Protein AF-A0AAD5UXN4-F1 (afdb_monomer)

Sequence (263 aa):
MQNEWKGVKAAEEAMEGRPGTNGAAAQAARDKLNVADLEDRIKNVLRFHGLLDEIPDFGEAVDDPIATALRHAQRELRTVHATNRARRNRLVAIAKERLAYQEYVEARECLDKVISGLYTKLQKKDGPKVSKKKKKAAEPNGANGATNGNGLPPPCPAALGLGPDEENRIIVPDQLKQYVSARRDLVDYIGSKFTEIEREAPGRLYGLPKRSVFEAIDEEIQRELERLPPVASSSSSQTRGSSIAPRSQKGKAKARGDEMDLG

InterPro domains:
  IPR019340 Histone acetyltransferases subunit 3 [PF10198] (34-143)
  IPR019340 Histone acetyltransferases subunit 3 [PTHR13556] (25-217)

Mean predicted aligned error: 19.78 Å

Organism: NCBI:txid2056292

Secondary structure (DSSP, 8-state):
----SSHHHHHHHTTTT---S--HHHHHHHH---HHHHHHHHHHHHHHTTS-SS---TTS----HHHHHHHHHHHHHHHHHHHHHHHHHHHHHHHHHHHHHHHHHHHHHHHHHHHHHHHHHHHHHHS------------------------PPSPPGGGTTS-B-TTS-BPPPHHHHHHHHHHHHIIIIIIHHHHHHHHHSTTSSSS--SS-TTTT-HHHHHHHHHHSPP------------------------PPPPP----

Foldseek 3Di:
DDDDPPPPVVVVVVVVPDPDDDDVVNVVVVVPPDPVNVVVVVVVVCVVVVVDVDDPPPVPPPQDPVNVVVVVVVVVCLLVVLVVVLVVVLVVVLVVLLVVVVVLVVVLVVLVCVLVVVQVVLLVVQPDPPPPDDPDDDDDDDDDDDDDDDDDPDPDSNLRNQAADVVGDRDDPPVSVVSVVVSVCSCVPVVVVVVVVCVVFPCRNHDHGPDDSCPPSVVSSVVSSVVDDPPDPPPDPPDDDDPDDDDDDDDDDDDDDDDDDDD

Solvent-accessible surface area (backbone atoms only — not comparable to full-atom values): 16805 Å² total; per-residue (Å²): 134,83,87,81,85,71,58,62,66,56,51,53,62,64,64,76,70,65,96,74,90,81,51,71,66,55,54,54,51,61,72,56,64,48,69,68,60,51,51,54,52,50,53,53,51,38,37,74,72,65,79,36,93,66,84,78,71,79,81,66,77,72,74,48,72,66,57,51,51,50,54,49,52,51,51,52,49,48,54,53,50,17,42,52,50,39,53,49,54,53,49,51,53,45,52,52,51,28,49,53,51,50,51,51,52,51,53,50,51,53,46,51,50,51,49,52,51,54,51,52,51,35,28,64,71,58,37,85,77,77,69,93,70,76,99,67,93,78,84,94,83,84,86,89,91,86,92,86,80,79,95,64,74,78,76,53,80,89,44,38,52,33,52,60,49,100,84,68,43,72,54,71,57,67,69,56,52,51,52,53,48,51,51,46,52,46,43,64,59,55,45,46,52,55,50,50,52,35,70,76,38,61,27,62,61,55,86,70,55,85,60,70,89,65,66,83,42,63,64,49,22,49,56,42,45,71,70,43,79,76,83,77,76,90,80,71,88,72,81,76,77,87,76,86,73,85,86,81,89,83,82,93,79,89,82,78,86,84,80,85,87,79,131

Radius of gyration: 50.23 Å; Cα contacts (8 Å, |Δi|>4): 98; chains: 1; bounding box: 103×82×154 Å

Structure (mmCIF, N/CA/C/O backbone):
data_AF-A0AAD5UXN4-F1
#
_entry.id   AF-A0AAD5UXN4-F1
#
loop_
_atom_site.group_PDB
_atom_site.id
_atom_site.type_symbol
_atom_site.label_atom_id
_atom_site.label_alt_id
_atom_site.label_comp_id
_atom_site.label_asym_id
_atom_site.label_entity_id
_atom_site.label_seq_id
_atom_site.pdbx_PDB_ins_code
_atom_site.Cartn_x
_atom_site.Cartn_y
_atom_site.Cartn_z
_atom_site.occupancy
_atom_site.B_iso_or_equiv
_atom_site.auth_seq_id
_atom_site.auth_comp_id
_atom_site.auth_asym_id
_atom_site.auth_atom_id
_atom_site.pdbx_PDB_model_num
ATOM 1 N N . MET A 1 1 ? 66.388 66.569 -82.836 1.00 40.94 1 MET A N 1
ATOM 2 C CA . MET A 1 1 ? 66.318 65.396 -81.939 1.00 40.94 1 MET A CA 1
ATOM 3 C C . MET A 1 1 ? 65.522 65.829 -80.709 1.00 40.94 1 MET A C 1
ATOM 5 O O . MET A 1 1 ? 66.105 66.410 -79.815 1.00 40.94 1 MET A O 1
ATOM 9 N N . GLN A 1 2 ? 64.190 65.922 -80.678 1.00 42.72 2 GLN A N 1
ATOM 10 C CA . GLN A 1 2 ? 63.121 64.948 -80.943 1.00 42.72 2 GLN A CA 1
ATOM 11 C C . GLN A 1 2 ? 63.277 63.610 -80.207 1.00 42.72 2 GLN A C 1
ATOM 13 O O . GLN A 1 2 ? 64.086 62.789 -80.609 1.00 42.72 2 GLN A O 1
ATOM 18 N N . ASN A 1 3 ? 62.393 63.473 -79.206 1.00 50.94 3 ASN A N 1
ATOM 19 C CA . ASN A 1 3 ? 61.666 62.283 -78.753 1.00 50.94 3 ASN A CA 1
ATOM 20 C C . ASN A 1 3 ? 62.454 61.193 -78.026 1.00 50.94 3 ASN A C 1
ATOM 22 O O . ASN A 1 3 ? 63.196 60.488 -78.679 1.00 50.94 3 ASN A O 1
ATOM 26 N N . GLU A 1 4 ? 62.174 60.991 -76.724 1.00 50.69 4 GLU A N 1
ATOM 27 C CA . GLU A 1 4 ? 62.207 59.640 -76.105 1.00 50.69 4 GLU A CA 1
ATOM 28 C C . GLU A 1 4 ? 61.703 59.530 -74.645 1.00 50.69 4 GLU A C 1
ATOM 30 O O . GLU A 1 4 ? 61.612 58.432 -74.115 1.00 50.69 4 GLU A O 1
ATOM 35 N N . TRP A 1 5 ? 61.293 60.614 -73.970 1.00 49.66 5 TRP A N 1
ATOM 36 C CA . TRP A 1 5 ? 61.063 60.571 -72.507 1.00 49.66 5 TRP A CA 1
ATOM 37 C C . TRP A 1 5 ? 59.593 60.667 -72.049 1.00 49.66 5 TRP A C 1
ATOM 39 O O . TRP A 1 5 ? 59.318 60.990 -70.897 1.00 49.66 5 TRP A O 1
ATOM 49 N N . LYS A 1 6 ? 58.623 60.373 -72.926 1.00 54.97 6 LYS A N 1
ATOM 50 C CA . LYS A 1 6 ? 57.192 60.262 -72.549 1.00 54.97 6 LYS A CA 1
ATOM 51 C C . LYS A 1 6 ? 56.637 58.829 -72.560 1.00 54.97 6 LYS A C 1
ATOM 53 O O . LYS A 1 6 ? 55.528 58.626 -72.083 1.00 54.97 6 LYS A O 1
ATOM 58 N N . GLY A 1 7 ? 57.396 57.843 -73.048 1.00 55.47 7 GLY A N 1
ATOM 59 C CA . GLY A 1 7 ? 56.960 56.439 -73.105 1.00 55.47 7 GLY A CA 1
ATOM 60 C C . GLY A 1 7 ? 57.199 55.645 -71.817 1.00 55.47 7 GLY A C 1
ATOM 61 O O . GLY A 1 7 ? 56.395 54.789 -71.476 1.00 55.47 7 GLY A O 1
ATOM 62 N N . VAL A 1 8 ? 58.261 55.953 -71.065 1.00 54.31 8 VAL A N 1
ATOM 63 C CA . VAL A 1 8 ? 58.659 55.151 -69.890 1.00 54.31 8 VAL A CA 1
ATOM 64 C C . VAL A 1 8 ? 57.700 55.357 -68.713 1.00 54.31 8 VAL A C 1
ATOM 66 O O . VAL A 1 8 ? 57.266 54.392 -68.099 1.00 54.31 8 VAL A O 1
ATOM 69 N N . LYS A 1 9 ? 57.270 56.601 -68.467 1.00 53.41 9 LYS A N 1
ATOM 70 C CA . LYS A 1 9 ? 56.357 56.932 -67.361 1.00 53.41 9 LYS A CA 1
ATOM 71 C C . LYS A 1 9 ? 54.921 56.438 -67.593 1.00 53.41 9 LYS A C 1
ATOM 73 O O . LYS A 1 9 ? 54.249 56.045 -66.653 1.00 53.41 9 LYS A O 1
ATOM 78 N N . ALA A 1 10 ? 54.482 56.400 -68.854 1.00 57.94 10 ALA A N 1
ATOM 79 C CA . ALA A 1 10 ? 53.192 55.825 -69.239 1.00 57.94 10 ALA A CA 1
ATOM 80 C C . ALA A 1 10 ? 53.215 54.282 -69.278 1.00 57.94 10 ALA A C 1
ATOM 82 O O . ALA A 1 10 ? 52.184 53.649 -69.076 1.00 57.94 10 ALA A O 1
ATOM 83 N N . ALA A 1 11 ? 54.381 53.669 -69.515 1.00 56.81 11 ALA A N 1
ATOM 84 C CA . ALA A 1 11 ? 54.557 52.220 -69.435 1.00 56.81 11 ALA A CA 1
ATOM 85 C C . ALA A 1 11 ? 54.632 51.715 -67.982 1.00 56.81 11 ALA A C 1
ATOM 87 O O . ALA A 1 11 ? 54.146 50.624 -67.700 1.00 56.81 11 ALA A O 1
ATOM 88 N N . GLU A 1 12 ? 55.187 52.513 -67.064 1.00 53.50 12 GLU A N 1
ATOM 89 C CA . GLU A 1 12 ? 55.227 52.217 -65.625 1.00 53.50 12 GLU A CA 1
ATOM 90 C C . GLU A 1 12 ? 53.820 52.286 -64.997 1.00 53.50 12 GLU A C 1
ATOM 92 O O . GLU A 1 12 ? 53.391 51.343 -64.333 1.00 53.50 12 GLU A O 1
ATOM 97 N N . GLU A 1 13 ? 53.032 53.316 -65.329 1.00 53.34 13 GLU A N 1
ATOM 98 C CA . GLU A 1 13 ? 51.644 53.475 -64.855 1.00 53.34 13 GLU A CA 1
ATOM 99 C C . GLU A 1 13 ? 50.673 52.429 -65.453 1.00 53.34 13 GLU A C 1
ATOM 101 O O . GLU A 1 13 ? 49.702 52.030 -64.812 1.00 53.34 13 GLU A O 1
ATOM 106 N N . ALA A 1 14 ? 50.961 51.894 -66.647 1.00 55.00 14 ALA A N 1
ATOM 107 C CA . ALA A 1 14 ? 50.189 50.802 -67.251 1.00 55.00 14 ALA A CA 1
ATOM 108 C C . ALA A 1 14 ? 50.520 49.408 -66.673 1.00 55.00 14 ALA A C 1
ATOM 110 O O . ALA A 1 14 ? 49.782 48.451 -66.925 1.00 55.00 14 ALA A O 1
ATOM 111 N N . MET A 1 15 ? 51.607 49.273 -65.900 1.00 52.72 15 MET A N 1
ATOM 112 C CA . MET A 1 15 ? 52.031 47.998 -65.305 1.00 52.72 15 MET A CA 1
ATOM 113 C C . MET A 1 15 ? 51.588 47.831 -63.843 1.00 52.72 15 MET A C 1
ATOM 115 O O . MET A 1 15 ? 51.530 46.705 -63.351 1.00 52.72 15 MET A O 1
ATOM 119 N N . GLU A 1 16 ? 51.192 48.914 -63.172 1.00 52.16 16 GLU A N 1
ATOM 120 C CA . GLU A 1 16 ? 50.679 48.886 -61.793 1.00 52.16 16 GLU A CA 1
ATOM 121 C C . GLU A 1 16 ? 49.169 48.560 -61.716 1.00 52.16 16 GLU A C 1
ATOM 123 O O . GLU A 1 16 ? 48.614 48.287 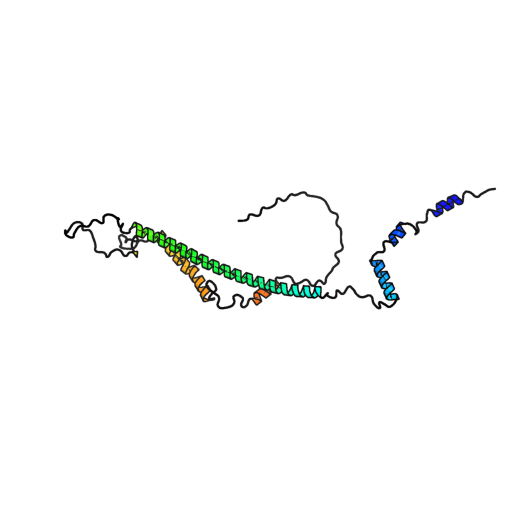-60.654 1.00 52.16 16 GLU A O 1
ATOM 128 N N . GLY A 1 17 ? 48.498 48.496 -62.870 1.00 46.34 17 GLY A N 1
ATOM 129 C CA . GLY A 1 17 ? 47.056 48.269 -62.998 1.00 46.34 17 GLY A CA 1
ATOM 130 C C . GLY A 1 17 ? 46.623 46.846 -63.358 1.00 46.34 17 GLY A C 1
ATOM 131 O 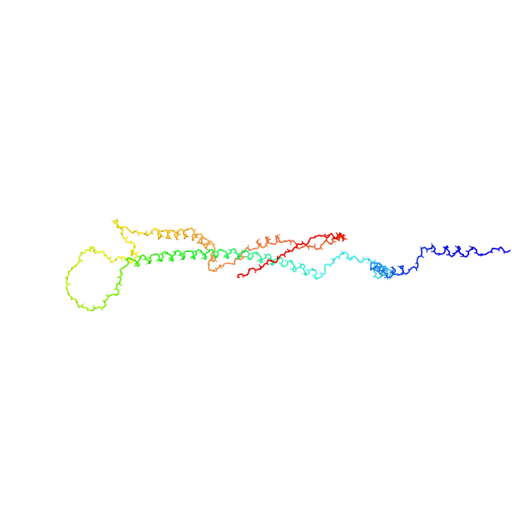O . GLY A 1 17 ? 45.552 46.686 -63.943 1.00 46.34 17 GLY A O 1
ATOM 132 N N . ARG A 1 18 ? 47.410 45.798 -63.064 1.00 41.97 18 ARG A N 1
ATOM 133 C CA . ARG A 1 18 ? 47.001 44.406 -63.344 1.00 41.97 18 ARG A CA 1
ATOM 134 C C . ARG A 1 18 ? 46.651 43.653 -62.051 1.00 41.97 18 ARG A C 1
ATOM 136 O O . ARG A 1 18 ? 47.534 43.067 -61.426 1.00 41.97 18 ARG A O 1
ATOM 143 N N . PRO A 1 19 ? 45.367 43.615 -61.641 1.00 51.12 19 PRO A N 1
ATOM 144 C CA . PRO A 1 19 ? 44.919 42.775 -60.540 1.00 51.12 19 PRO A CA 1
ATOM 145 C C . PRO A 1 19 ? 44.914 41.323 -61.025 1.00 51.12 19 PRO A C 1
ATOM 147 O O . PRO A 1 19 ? 43.956 40.836 -61.619 1.00 51.12 19 PRO A O 1
ATOM 150 N N . GLY A 1 20 ? 46.041 40.645 -60.835 1.00 48.62 20 GLY A N 1
ATOM 151 C CA . GLY A 1 20 ? 46.236 39.295 -61.336 1.00 48.62 20 GLY A CA 1
ATOM 152 C C . GLY A 1 20 ? 47.400 38.583 -60.662 1.00 48.62 20 GLY A C 1
ATOM 153 O O . GLY A 1 20 ? 48.531 38.661 -61.116 1.00 48.62 20 GLY A O 1
ATOM 154 N N . THR A 1 21 ? 47.046 37.838 -59.616 1.00 49.00 21 THR A N 1
ATOM 155 C CA . THR A 1 21 ? 47.531 36.480 -59.301 1.00 49.00 21 THR A CA 1
ATOM 156 C C . THR A 1 21 ? 48.728 36.217 -58.385 1.00 49.00 21 THR A C 1
ATOM 158 O O . THR A 1 21 ? 48.868 35.052 -58.033 1.00 49.00 21 THR A O 1
ATOM 161 N N . ASN A 1 22 ? 49.527 37.176 -57.896 1.00 52.28 22 ASN A N 1
ATOM 162 C CA . ASN A 1 22 ? 50.725 36.820 -57.091 1.00 52.28 22 ASN A CA 1
ATOM 163 C C . ASN A 1 22 ? 50.878 37.564 -55.741 1.00 52.28 22 ASN A C 1
ATOM 165 O O . ASN A 1 22 ? 51.991 37.792 -55.276 1.00 52.28 22 ASN A O 1
ATOM 169 N N . GLY A 1 23 ? 49.782 37.954 -55.084 1.00 46.00 23 GLY A N 1
ATOM 170 C CA . GLY A 1 23 ? 49.844 38.555 -53.741 1.00 46.00 23 GLY A CA 1
ATOM 171 C C . GLY A 1 23 ? 50.028 37.512 -52.629 1.00 46.00 23 GLY A C 1
ATOM 172 O O . GLY A 1 23 ? 49.487 36.413 -52.720 1.00 46.00 23 GLY A O 1
ATOM 173 N N . ALA A 1 24 ? 50.699 37.871 -51.528 1.00 55.91 24 ALA A N 1
ATOM 174 C CA . ALA A 1 24 ? 50.838 37.036 -50.323 1.00 55.91 24 ALA A CA 1
ATOM 175 C C . ALA A 1 24 ? 49.489 36.528 -49.761 1.00 55.91 24 ALA A C 1
ATOM 177 O O . ALA A 1 24 ? 49.439 35.486 -49.118 1.00 55.91 24 ALA A O 1
ATOM 178 N N . ALA A 1 25 ? 48.379 37.207 -50.070 1.00 52.94 25 ALA A N 1
ATOM 179 C CA . ALA A 1 25 ? 47.020 36.752 -49.777 1.00 52.94 25 ALA A CA 1
ATOM 180 C C . ALA A 1 25 ? 46.563 35.558 -50.642 1.00 52.94 25 ALA A C 1
ATOM 182 O O . ALA A 1 25 ? 45.821 34.716 -50.154 1.00 52.94 25 ALA A O 1
ATOM 183 N N . ALA A 1 26 ? 47.023 35.447 -51.893 1.00 53.22 26 ALA A N 1
ATOM 184 C CA . ALA A 1 26 ? 46.786 34.284 -52.753 1.00 53.22 26 ALA A CA 1
ATOM 185 C C . ALA A 1 26 ? 47.662 33.091 -52.338 1.00 53.22 26 ALA A C 1
ATOM 187 O O . ALA A 1 26 ? 47.217 31.951 -52.416 1.00 53.22 26 ALA A O 1
ATOM 188 N N . GLN A 1 27 ? 48.873 33.350 -51.831 1.00 53.03 27 GLN A N 1
ATOM 189 C CA . GLN A 1 27 ? 49.730 32.323 -51.230 1.00 53.03 27 GLN A CA 1
ATOM 190 C C . GLN A 1 27 ? 49.155 31.837 -49.883 1.00 53.03 27 GLN A C 1
ATOM 192 O O . GLN A 1 27 ? 49.035 30.641 -49.662 1.00 53.03 27 GLN A O 1
ATOM 197 N N . ALA A 1 28 ? 48.670 32.747 -49.032 1.00 54.28 28 ALA A N 1
ATOM 198 C CA . ALA A 1 28 ? 48.002 32.404 -47.774 1.00 54.28 28 ALA A CA 1
ATOM 199 C C . ALA A 1 28 ? 46.605 31.779 -47.972 1.00 54.28 28 ALA A C 1
ATOM 201 O O . ALA A 1 28 ? 46.142 31.027 -47.119 1.00 54.28 28 ALA A O 1
ATOM 202 N N . ALA A 1 29 ? 45.920 32.070 -49.085 1.00 55.91 29 ALA A N 1
ATOM 203 C CA . ALA A 1 29 ? 44.702 31.367 -49.491 1.00 55.91 29 ALA A CA 1
ATOM 204 C C . ALA A 1 29 ? 45.009 29.963 -50.034 1.00 55.91 29 ALA A C 1
ATOM 206 O O . ALA A 1 29 ? 44.219 29.050 -49.825 1.00 55.91 29 ALA A O 1
ATOM 207 N N . ARG A 1 30 ? 46.174 29.776 -50.670 1.00 56.12 30 ARG A N 1
ATOM 208 C CA . ARG A 1 30 ? 46.695 28.456 -51.049 1.00 56.12 30 ARG A CA 1
ATOM 209 C C . ARG A 1 30 ? 47.126 27.621 -49.847 1.00 56.12 30 ARG A C 1
ATOM 211 O O . ARG A 1 30 ? 46.954 26.414 -49.905 1.00 56.12 30 ARG A O 1
ATOM 218 N N . ASP A 1 31 ? 47.618 28.238 -48.773 1.00 54.81 31 ASP A N 1
ATOM 219 C CA . ASP A 1 31 ? 47.975 27.540 -47.525 1.00 54.81 31 ASP A CA 1
ATOM 220 C C . ASP A 1 31 ? 46.756 27.207 -46.648 1.00 54.81 31 ASP A C 1
ATOM 222 O O . ASP A 1 31 ? 46.810 26.307 -45.811 1.00 54.81 31 ASP A O 1
ATOM 226 N N . LYS A 1 32 ? 45.618 27.874 -46.870 1.00 59.47 32 LYS A N 1
ATOM 227 C CA . LYS A 1 32 ? 44.316 27.493 -46.306 1.00 59.47 32 LYS A CA 1
ATOM 228 C C . LYS A 1 32 ? 43.620 26.494 -47.226 1.00 59.47 32 LYS A C 1
ATOM 230 O O . LYS A 1 32 ? 42.494 26.725 -47.658 1.00 59.47 32 LYS A O 1
ATOM 235 N N . LEU A 1 33 ? 44.296 25.390 -47.540 1.00 62.97 33 LEU A N 1
ATOM 236 C CA . LEU A 1 33 ? 43.621 24.250 -48.152 1.00 62.97 33 LEU A CA 1
ATOM 237 C C . LEU A 1 33 ? 42.509 23.811 -47.201 1.00 62.97 33 LEU A C 1
ATOM 239 O O . LEU A 1 33 ? 42.763 23.430 -46.057 1.00 62.97 33 LEU A O 1
ATOM 243 N N . ASN A 1 34 ? 41.271 23.926 -47.668 1.00 76.56 34 ASN A N 1
ATOM 244 C CA . ASN A 1 34 ? 40.119 23.424 -46.950 1.00 76.56 34 ASN A CA 1
ATOM 245 C C . ASN A 1 34 ? 40.286 21.908 -46.791 1.00 76.56 34 ASN A C 1
ATOM 247 O O . ASN A 1 34 ? 40.696 21.229 -47.734 1.00 76.56 34 ASN A O 1
ATOM 251 N N . VAL A 1 35 ? 39.978 21.374 -45.610 1.00 75.44 35 VAL A N 1
ATOM 252 C CA . VAL A 1 35 ? 40.110 19.933 -45.336 1.00 75.44 35 VAL A CA 1
ATOM 253 C C . VAL A 1 35 ? 39.314 19.122 -46.366 1.00 75.44 35 VAL A C 1
ATOM 255 O O . VAL A 1 35 ? 39.819 18.127 -46.872 1.00 75.44 35 VAL A O 1
ATOM 258 N N . ALA A 1 36 ? 38.151 19.629 -46.787 1.00 76.62 36 ALA A N 1
ATOM 259 C CA . ALA A 1 36 ? 37.338 19.029 -47.843 1.00 76.62 36 ALA A CA 1
ATOM 260 C C . ALA A 1 36 ? 38.053 18.961 -49.210 1.00 76.62 36 ALA A C 1
ATOM 262 O O . ALA A 1 36 ? 38.007 17.934 -49.882 1.00 76.62 36 ALA A O 1
ATOM 263 N N . ASP A 1 37 ? 38.779 20.012 -49.603 1.00 81.94 37 ASP A N 1
ATOM 264 C CA . ASP A 1 37 ? 39.491 20.045 -50.889 1.00 81.94 37 ASP A CA 1
ATOM 265 C C . ASP A 1 37 ? 40.696 19.089 -50.879 1.00 81.94 37 ASP A C 1
ATOM 267 O O . ASP A 1 37 ? 41.025 18.456 -51.888 1.00 81.94 37 ASP A O 1
ATOM 271 N N . LEU A 1 38 ? 41.366 18.972 -49.725 1.00 83.31 38 LEU A N 1
ATOM 272 C CA . LEU A 1 38 ? 42.453 18.017 -49.522 1.00 83.31 38 LEU A CA 1
ATOM 273 C C . LEU A 1 38 ? 41.932 16.574 -49.574 1.00 83.31 38 LEU A C 1
ATOM 275 O O . LEU A 1 38 ? 42.536 15.737 -50.245 1.00 83.31 38 LEU A O 1
ATOM 279 N N . GLU A 1 39 ? 40.809 16.294 -48.914 1.00 82.69 39 GLU A N 1
ATOM 280 C CA . GLU A 1 39 ? 40.137 14.993 -48.951 1.00 82.69 39 GLU A CA 1
ATOM 281 C C . GLU A 1 39 ? 39.742 14.597 -50.374 1.00 82.69 39 GLU A C 1
ATOM 283 O O . GLU A 1 39 ? 40.014 13.473 -50.793 1.00 82.69 39 GLU A O 1
ATOM 288 N N . ASP A 1 40 ? 39.161 15.509 -51.152 1.00 82.69 40 ASP A N 1
ATOM 289 C CA . ASP A 1 40 ? 38.764 15.228 -52.533 1.00 82.69 40 ASP A CA 1
ATOM 290 C C . ASP A 1 40 ? 39.969 14.989 -53.445 1.00 82.69 40 ASP A C 1
ATOM 292 O O . ASP A 1 40 ? 39.956 14.090 -54.293 1.00 82.69 40 ASP A O 1
ATOM 296 N N . ARG A 1 41 ? 41.065 15.723 -53.230 1.00 84.19 41 ARG A N 1
ATOM 297 C CA . ARG A 1 41 ? 42.317 15.478 -53.948 1.00 84.19 41 ARG A CA 1
ATOM 298 C C . ARG A 1 41 ? 42.915 14.118 -53.597 1.00 84.19 41 ARG A C 1
ATOM 300 O O . ARG A 1 41 ? 43.349 13.408 -54.501 1.00 84.19 41 ARG A O 1
ATOM 307 N N . ILE A 1 42 ? 42.918 13.743 -52.318 1.00 84.06 42 ILE A N 1
ATOM 308 C CA . ILE A 1 42 ? 43.384 12.431 -51.854 1.00 84.06 42 ILE A CA 1
ATOM 309 C C . ILE A 1 42 ? 42.533 11.324 -52.485 1.00 84.06 42 ILE A C 1
ATOM 311 O O . ILE A 1 42 ? 43.090 10.428 -53.116 1.00 84.06 42 ILE A O 1
ATOM 315 N N . LYS A 1 43 ? 41.198 11.422 -52.425 1.00 81.75 43 LYS A N 1
ATOM 316 C CA . LYS A 1 43 ? 40.282 10.461 -53.067 1.00 81.75 43 LYS A CA 1
ATOM 317 C C . LYS A 1 43 ? 40.608 10.290 -54.550 1.00 81.75 43 LYS A C 1
ATOM 319 O O . LYS A 1 43 ? 40.779 9.166 -55.011 1.00 81.75 43 LYS A O 1
ATOM 324 N N . ASN A 1 44 ? 40.766 11.388 -55.287 1.00 81.81 44 ASN A N 1
ATOM 325 C CA . ASN A 1 44 ? 41.064 11.342 -56.719 1.00 81.81 44 ASN A CA 1
ATOM 326 C C . ASN A 1 44 ? 42.421 10.693 -57.034 1.00 81.81 44 ASN A C 1
ATOM 328 O O . ASN A 1 44 ? 42.527 9.953 -58.010 1.00 81.81 44 ASN A O 1
ATOM 332 N N . VAL A 1 45 ? 43.443 10.917 -56.202 1.00 84.75 45 VAL A N 1
ATOM 333 C CA . VAL A 1 45 ? 44.757 10.272 -56.355 1.00 84.75 45 VAL A CA 1
ATOM 334 C C . VAL A 1 45 ? 44.671 8.769 -56.074 1.00 84.75 45 VAL A C 1
ATOM 336 O O . VAL A 1 45 ? 45.207 7.979 -56.850 1.00 84.75 45 VAL A O 1
ATOM 339 N N . LEU A 1 46 ? 43.956 8.349 -55.022 1.00 82.38 46 LEU A N 1
ATOM 340 C CA . LEU A 1 46 ? 43.755 6.923 -54.733 1.00 82.38 46 LEU A CA 1
ATOM 341 C C . LEU A 1 46 ? 42.979 6.203 -55.846 1.00 82.38 46 LEU A C 1
ATOM 343 O O . LEU A 1 46 ? 43.326 5.072 -56.184 1.00 82.38 46 LEU A O 1
ATOM 347 N N . ARG A 1 47 ? 41.988 6.864 -56.459 1.00 80.56 47 ARG A N 1
ATOM 348 C CA . ARG A 1 47 ? 41.273 6.331 -57.631 1.00 80.56 47 ARG A CA 1
ATOM 349 C C . ARG A 1 47 ? 42.176 6.209 -58.850 1.00 80.56 47 ARG A C 1
ATOM 351 O O . ARG A 1 47 ? 42.167 5.185 -59.520 1.00 80.56 47 ARG A O 1
ATOM 358 N N . PHE A 1 48 ? 42.979 7.235 -59.127 1.00 82.00 48 PHE A N 1
ATOM 359 C CA . PHE A 1 48 ? 43.891 7.239 -60.272 1.00 82.00 48 PHE A CA 1
ATOM 360 C C . PHE A 1 48 ? 44.912 6.096 -60.213 1.00 82.00 48 PHE A C 1
ATOM 362 O O . PHE A 1 48 ? 45.220 5.487 -61.234 1.00 82.00 48 PHE A O 1
ATOM 369 N N . HIS A 1 49 ? 45.409 5.775 -59.018 1.00 84.94 49 HIS A N 1
ATOM 370 C CA . HIS A 1 49 ? 46.332 4.660 -58.820 1.00 84.94 49 HIS A CA 1
ATOM 371 C C . HIS A 1 49 ? 45.641 3.289 -58.703 1.00 84.94 49 HIS A C 1
ATOM 373 O O . HIS A 1 49 ? 46.332 2.293 -58.499 1.00 84.94 49 HIS A O 1
ATOM 379 N N . GLY A 1 50 ? 44.310 3.221 -58.834 1.00 77.31 50 GLY A N 1
ATOM 380 C CA . GLY A 1 50 ? 43.549 1.971 -58.757 1.00 77.31 50 GLY A CA 1
ATOM 381 C C . GLY A 1 50 ? 43.509 1.349 -57.359 1.00 77.31 50 GLY A C 1
ATOM 382 O O . GLY A 1 50 ? 43.258 0.159 -57.232 1.00 77.31 50 GLY A O 1
ATOM 383 N N . LEU A 1 51 ? 43.782 2.129 -56.304 1.00 78.62 51 LEU A N 1
ATOM 384 C CA . LEU A 1 51 ? 43.616 1.673 -54.917 1.00 78.62 51 LEU A CA 1
ATOM 385 C C . LEU A 1 51 ? 42.155 1.764 -54.454 1.00 78.62 51 LEU A C 1
ATOM 387 O O . LEU A 1 51 ? 41.812 1.231 -53.401 1.00 78.62 51 LEU A O 1
ATOM 391 N N . LEU A 1 52 ? 41.314 2.480 -55.203 1.00 73.62 52 LEU A N 1
ATOM 392 C CA . LEU A 1 52 ? 39.919 2.719 -54.873 1.00 73.62 52 LEU A CA 1
ATOM 393 C C . LEU A 1 52 ? 39.062 2.657 -56.146 1.00 73.62 52 LEU A C 1
ATOM 395 O O . LEU A 1 52 ? 39.104 3.582 -56.959 1.00 73.62 52 LEU A O 1
ATOM 399 N N . ASP A 1 53 ? 38.292 1.581 -56.313 1.00 71.38 53 ASP A N 1
ATOM 400 C CA . ASP A 1 53 ? 37.430 1.374 -57.488 1.00 71.38 53 ASP A CA 1
ATOM 401 C C . ASP A 1 53 ? 36.170 2.271 -57.428 1.00 71.38 53 ASP A C 1
ATOM 403 O O . ASP A 1 53 ? 35.862 3.023 -58.363 1.00 71.38 53 ASP A O 1
ATOM 407 N N . GLU A 1 54 ? 35.497 2.304 -56.273 1.00 72.88 54 GLU A N 1
ATOM 408 C CA . GLU A 1 54 ? 34.312 3.131 -55.999 1.00 72.88 54 GLU A CA 1
ATOM 409 C C . GLU A 1 54 ? 34.513 4.024 -54.767 1.00 72.88 54 GLU A C 1
ATOM 411 O O . GLU A 1 54 ? 35.288 3.694 -53.873 1.00 72.88 54 GLU A O 1
ATOM 416 N N . ILE A 1 55 ? 33.828 5.178 -54.717 1.00 68.19 55 ILE A N 1
ATOM 417 C CA . ILE A 1 55 ? 33.819 6.035 -53.517 1.00 68.19 55 ILE A CA 1
ATOM 418 C C . ILE A 1 55 ? 33.065 5.257 -52.437 1.00 68.19 55 ILE A C 1
ATOM 420 O O . ILE A 1 55 ? 31.877 5.010 -52.643 1.00 68.19 55 ILE A O 1
ATOM 424 N N . PRO A 1 56 ? 33.700 4.882 -51.312 1.00 67.25 56 PRO A N 1
ATOM 425 C CA . PRO A 1 56 ? 32.987 4.211 -50.242 1.00 67.25 56 PRO A CA 1
ATOM 426 C C . PRO A 1 56 ? 31.879 5.135 -49.745 1.00 67.25 56 PRO A C 1
ATOM 428 O O . PRO A 1 56 ? 32.131 6.305 -49.437 1.00 67.25 56 PRO A O 1
ATOM 431 N N . ASP A 1 57 ? 30.651 4.629 -49.711 1.00 63.88 57 ASP A N 1
ATOM 432 C CA . ASP A 1 57 ? 29.533 5.366 -49.142 1.00 63.88 57 ASP A CA 1
ATOM 433 C C . ASP A 1 57 ? 29.682 5.388 -47.617 1.00 63.88 57 ASP A C 1
ATOM 435 O O . ASP A 1 57 ? 29.360 4.434 -46.916 1.00 63.88 57 ASP A O 1
ATOM 439 N N . PHE A 1 58 ? 30.218 6.490 -47.096 1.00 61.91 58 PHE A N 1
ATOM 440 C CA . PHE A 1 58 ? 30.314 6.740 -45.657 1.00 61.91 58 PHE A CA 1
ATOM 441 C C . PHE A 1 58 ? 28.994 7.268 -45.060 1.00 61.91 58 PHE A C 1
ATOM 443 O O . PHE A 1 58 ? 28.956 7.628 -43.882 1.00 61.91 58 PHE A O 1
ATOM 450 N N . GLY A 1 59 ? 27.925 7.373 -45.862 1.00 63.28 59 GLY A N 1
ATOM 451 C CA . GLY A 1 59 ? 26.586 7.761 -45.420 1.00 63.28 59 GLY A CA 1
ATOM 452 C C . GLY A 1 59 ? 25.822 6.623 -44.744 1.00 63.28 59 GLY A C 1
ATOM 453 O O . GLY A 1 59 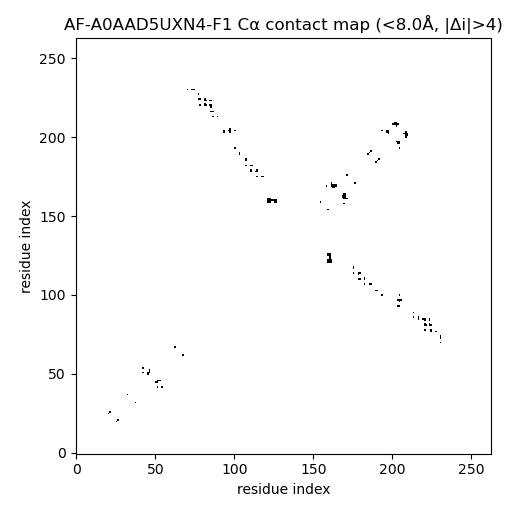? 24.944 6.880 -43.914 1.00 63.28 59 GLY A O 1
ATOM 454 N N . GLU A 1 60 ? 26.180 5.372 -45.035 1.00 58.03 60 GLU A N 1
ATOM 455 C CA . GLU A 1 60 ? 25.636 4.209 -44.347 1.00 58.03 60 GLU A CA 1
ATOM 456 C C . GLU A 1 60 ? 26.375 4.021 -43.016 1.00 58.03 60 GLU A C 1
ATOM 458 O O . GLU A 1 60 ? 27.447 3.423 -42.932 1.00 58.03 60 GLU A O 1
ATOM 463 N N . ALA A 1 61 ? 25.811 4.583 -41.944 1.00 63.38 61 ALA A N 1
ATOM 464 C CA . ALA A 1 61 ? 26.260 4.311 -40.585 1.00 63.38 61 ALA A CA 1
ATOM 465 C C . ALA A 1 61 ? 26.024 2.828 -40.256 1.00 63.38 61 ALA A C 1
ATOM 467 O O . ALA A 1 61 ? 24.988 2.453 -39.706 1.00 63.38 61 ALA A O 1
ATOM 468 N N . VAL A 1 62 ? 26.997 1.982 -40.595 1.00 63.12 62 VAL A N 1
ATOM 469 C CA . VAL A 1 62 ? 27.104 0.627 -40.058 1.00 63.12 62 VAL A CA 1
ATOM 470 C C . VAL A 1 62 ? 27.168 0.771 -38.542 1.00 63.12 62 VAL A C 1
ATOM 472 O O . VAL A 1 62 ? 28.062 1.434 -38.014 1.00 63.12 62 VAL A O 1
ATOM 475 N N . ASP A 1 63 ? 26.180 0.216 -37.841 1.00 66.69 63 ASP A N 1
ATOM 476 C CA . ASP A 1 63 ? 26.122 0.286 -36.385 1.00 66.69 63 ASP A CA 1
ATOM 477 C C . ASP A 1 63 ? 27.411 -0.300 -35.791 1.00 66.69 63 ASP A C 1
ATOM 479 O O . ASP A 1 63 ? 27.653 -1.505 -35.873 1.00 66.69 63 ASP A O 1
ATOM 483 N N . ASP A 1 64 ? 28.232 0.554 -35.172 1.00 83.88 64 ASP A N 1
ATOM 484 C CA . ASP A 1 64 ? 29.395 0.123 -34.394 1.00 83.88 64 ASP A CA 1
ATOM 485 C C . ASP A 1 64 ? 28.926 -0.931 -33.362 1.00 83.88 64 ASP A C 1
ATOM 487 O O . ASP A 1 64 ? 27.840 -0.775 -32.776 1.00 83.88 64 ASP A O 1
ATOM 491 N N . PRO A 1 65 ? 29.685 -2.014 -33.103 1.00 85.38 65 PRO A N 1
ATOM 492 C CA . PRO A 1 65 ? 29.391 -2.935 -32.003 1.00 85.38 65 PRO A CA 1
ATOM 493 C C . PRO A 1 65 ? 29.054 -2.225 -30.677 1.00 85.38 65 PRO A C 1
ATOM 495 O O . PRO A 1 65 ? 28.177 -2.689 -29.942 1.00 85.38 65 PRO A O 1
ATOM 498 N N . ILE A 1 66 ? 29.664 -1.070 -30.392 1.00 85.56 66 ILE A N 1
ATOM 499 C CA . ILE A 1 66 ? 29.353 -0.226 -29.230 1.00 85.56 66 ILE A CA 1
ATOM 500 C C . ILE A 1 66 ? 27.933 0.350 -29.320 1.00 85.56 66 ILE A C 1
ATOM 502 O O . ILE A 1 66 ? 27.181 0.296 -28.344 1.00 85.56 66 ILE A O 1
ATOM 506 N N . ALA A 1 67 ? 27.532 0.872 -30.481 1.00 84.69 67 ALA A N 1
ATOM 507 C CA . ALA A 1 67 ? 26.185 1.398 -30.701 1.00 84.69 67 ALA A CA 1
ATOM 508 C C . ALA A 1 67 ? 25.125 0.289 -30.577 1.00 84.69 67 ALA A C 1
ATOM 510 O O . ALA A 1 67 ? 24.073 0.491 -29.961 1.00 84.69 67 ALA A O 1
ATOM 511 N N . THR A 1 68 ? 25.428 -0.912 -31.076 1.00 86.62 68 THR A N 1
ATOM 512 C CA . THR A 1 68 ? 24.564 -2.093 -30.936 1.00 86.62 68 THR A CA 1
ATOM 513 C C . THR A 1 68 ? 24.398 -2.504 -29.471 1.00 86.62 68 THR A C 1
ATOM 515 O O . THR A 1 68 ? 23.267 -2.684 -29.002 1.00 86.62 68 THR A O 1
ATOM 518 N N . ALA A 1 69 ? 25.502 -2.596 -28.723 1.00 89.19 69 ALA A N 1
ATOM 519 C CA . ALA A 1 69 ? 25.485 -2.915 -27.297 1.00 89.19 69 ALA A CA 1
ATOM 520 C C . ALA A 1 69 ? 24.717 -1.861 -26.486 1.00 89.19 69 ALA A C 1
ATOM 522 O O . ALA A 1 69 ? 23.917 -2.209 -25.615 1.00 89.19 69 ALA A O 1
ATOM 523 N N . LEU A 1 70 ? 24.879 -0.575 -26.814 1.00 89.62 70 LEU A N 1
ATOM 524 C CA . LEU A 1 70 ? 24.151 0.508 -26.159 1.00 89.62 70 LEU A CA 1
ATOM 525 C C . LEU A 1 70 ? 22.638 0.386 -26.377 1.00 89.62 70 LEU A C 1
ATOM 527 O O . LEU A 1 70 ? 21.875 0.494 -25.418 1.00 89.62 70 LEU A O 1
ATOM 531 N N . ARG A 1 71 ? 22.182 0.099 -27.604 1.00 86.50 71 ARG A N 1
ATOM 532 C CA . ARG A 1 71 ? 20.750 -0.124 -27.884 1.00 86.50 71 ARG A CA 1
ATOM 533 C C . ARG A 1 71 ? 20.207 -1.345 -27.147 1.00 86.50 71 ARG A C 1
ATOM 535 O O . ARG A 1 71 ? 19.053 -1.325 -26.719 1.00 86.50 71 ARG A O 1
ATOM 542 N N . HIS A 1 72 ? 21.004 -2.406 -27.023 1.00 90.62 72 HIS A N 1
ATOM 543 C CA . HIS A 1 72 ? 20.634 -3.588 -26.246 1.00 90.62 72 HIS A CA 1
ATOM 544 C C . HIS A 1 72 ? 20.450 -3.235 -24.766 1.00 90.62 72 HIS A C 1
ATOM 546 O O . HIS A 1 72 ? 19.365 -3.432 -24.223 1.00 90.62 72 HIS A O 1
ATOM 552 N N . ALA A 1 73 ? 21.453 -2.602 -24.155 1.00 93.19 73 ALA A N 1
ATOM 553 C CA . ALA A 1 73 ? 21.403 -2.170 -22.761 1.00 93.19 73 ALA A CA 1
ATOM 554 C C . ALA A 1 73 ? 20.254 -1.181 -22.498 1.00 93.19 73 ALA A C 1
ATOM 556 O O . ALA A 1 73 ? 19.572 -1.270 -21.481 1.00 93.19 73 ALA A O 1
ATOM 557 N N . GLN A 1 74 ? 19.977 -0.262 -23.428 1.00 91.69 74 GLN A N 1
ATOM 558 C CA . GLN A 1 74 ? 18.838 0.656 -23.333 1.00 91.69 74 GLN A CA 1
ATOM 559 C C . GLN A 1 74 ? 17.492 -0.079 -23.371 1.00 91.69 74 GLN A C 1
ATOM 561 O O . GLN A 1 74 ? 16.579 0.284 -22.627 1.00 91.69 74 GLN A O 1
ATOM 566 N N . ARG A 1 75 ? 17.350 -1.117 -24.207 1.00 91.44 75 ARG A N 1
ATOM 567 C CA . ARG A 1 75 ? 16.144 -1.961 -24.240 1.00 91.44 75 ARG A CA 1
ATOM 568 C C . ARG A 1 75 ? 15.957 -2.713 -22.924 1.00 91.44 75 ARG A C 1
ATOM 570 O O . ARG A 1 75 ? 14.869 -2.659 -22.357 1.00 91.44 75 ARG A O 1
ATOM 577 N N . GLU A 1 76 ? 17.011 -3.335 -22.404 1.00 93.81 76 GLU A N 1
ATOM 578 C CA . GLU A 1 76 ? 16.978 -4.021 -21.106 1.00 93.81 76 GLU A CA 1
ATOM 579 C C . GLU A 1 76 ? 16.640 -3.063 -19.962 1.00 93.81 76 GLU A C 1
ATOM 581 O O . GLU A 1 76 ? 15.762 -3.349 -19.145 1.00 93.81 76 GLU A O 1
ATOM 586 N N . LEU A 1 77 ? 17.276 -1.888 -19.939 1.00 94.62 77 LEU A N 1
ATOM 587 C CA . LEU A 1 77 ? 17.022 -0.863 -18.934 1.00 94.62 77 LEU A CA 1
ATOM 588 C C . LEU A 1 77 ? 15.560 -0.412 -18.955 1.00 94.62 77 LEU A C 1
ATOM 590 O O . LEU A 1 77 ? 14.975 -0.241 -17.888 1.00 94.62 77 LEU A O 1
ATOM 594 N N . ARG A 1 78 ? 14.943 -0.256 -20.134 1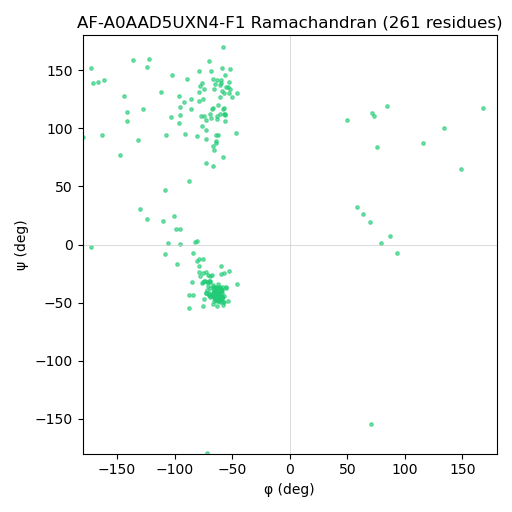.00 93.38 78 ARG A N 1
ATOM 595 C CA . ARG A 1 78 ? 13.513 0.083 -20.242 1.00 93.38 78 ARG A CA 1
ATOM 596 C C . ARG A 1 78 ? 12.632 -0.998 -19.624 1.00 93.38 78 ARG A C 1
ATOM 598 O O . ARG A 1 78 ? 11.759 -0.666 -18.824 1.00 93.38 78 ARG A O 1
ATOM 605 N N . THR A 1 79 ? 12.897 -2.268 -19.919 1.00 93.88 79 THR A N 1
ATOM 606 C CA . THR A 1 79 ? 12.152 -3.399 -19.345 1.00 93.88 79 THR A CA 1
ATOM 607 C C . THR A 1 79 ? 12.294 -3.454 -17.824 1.00 93.88 79 THR A C 1
ATOM 609 O O . THR A 1 79 ? 11.298 -3.548 -17.103 1.00 93.88 79 THR A O 1
ATOM 612 N N . VAL A 1 80 ? 13.522 -3.335 -17.309 1.00 95.50 80 VAL A N 1
ATOM 613 C CA . VAL A 1 80 ? 13.798 -3.352 -15.863 1.00 95.50 80 VAL A CA 1
ATOM 614 C C . VAL A 1 80 ? 13.192 -2.131 -15.173 1.00 95.50 80 VAL A C 1
ATOM 616 O O . VAL A 1 80 ? 12.629 -2.252 -14.084 1.00 95.50 80 VAL A O 1
ATOM 619 N N . HIS A 1 81 ? 13.255 -0.957 -15.798 1.00 95.38 81 HIS A N 1
ATOM 620 C CA . HIS A 1 81 ? 12.657 0.263 -15.267 1.00 95.38 81 HIS A CA 1
ATOM 621 C C . HIS A 1 81 ? 11.132 0.148 -15.165 1.00 95.38 81 HIS A C 1
ATOM 623 O O . HIS A 1 81 ? 10.582 0.405 -14.092 1.00 95.38 81 HIS A O 1
ATOM 629 N N . ALA A 1 82 ? 10.461 -0.302 -16.231 1.00 94.94 82 ALA A N 1
ATOM 630 C CA . ALA A 1 82 ? 9.018 -0.550 -16.233 1.00 94.94 82 ALA A CA 1
ATOM 631 C C . ALA A 1 82 ? 8.628 -1.585 -15.163 1.00 94.94 82 ALA A C 1
ATOM 633 O O . ALA A 1 82 ? 7.729 -1.343 -14.357 1.00 94.94 82 ALA A O 1
ATOM 634 N N . THR A 1 83 ? 9.387 -2.682 -15.067 1.00 95.31 83 THR A N 1
ATOM 635 C CA . THR A 1 83 ? 9.200 -3.726 -14.046 1.00 95.31 83 THR A CA 1
ATOM 636 C C . THR A 1 83 ? 9.305 -3.168 -12.631 1.00 95.31 83 THR A C 1
ATOM 638 O O . THR A 1 83 ? 8.436 -3.399 -11.788 1.00 95.31 83 THR A O 1
ATOM 641 N N . ASN A 1 84 ? 10.360 -2.403 -12.351 1.00 96.31 84 ASN A N 1
ATOM 642 C CA . ASN A 1 84 ? 10.577 -1.809 -11.037 1.00 96.31 84 ASN A CA 1
ATOM 643 C C . ASN A 1 84 ? 9.490 -0.795 -10.687 1.00 96.31 84 ASN A C 1
ATOM 645 O O . ASN A 1 84 ? 9.070 -0.727 -9.532 1.00 96.31 84 ASN A O 1
ATOM 649 N N . ARG A 1 85 ? 9.014 -0.026 -11.667 1.00 95.56 85 ARG A N 1
ATOM 650 C CA . ARG A 1 85 ? 7.935 0.938 -11.465 1.00 95.56 85 ARG A CA 1
ATOM 651 C C . ARG A 1 85 ? 6.618 0.245 -11.126 1.00 95.56 85 ARG A C 1
ATOM 653 O O . ARG A 1 85 ? 6.022 0.592 -10.109 1.00 95.56 85 ARG A O 1
ATOM 660 N N . ALA A 1 86 ? 6.230 -0.777 -11.888 1.00 95.62 86 ALA A N 1
ATOM 661 C CA . ALA A 1 86 ? 5.043 -1.583 -11.602 1.00 95.62 86 ALA A CA 1
ATOM 662 C C . ALA A 1 86 ? 5.118 -2.209 -10.197 1.00 95.62 86 ALA A C 1
ATOM 664 O O . ALA A 1 86 ? 4.224 -2.026 -9.369 1.00 95.62 86 ALA A O 1
ATOM 665 N N . ARG A 1 87 ? 6.248 -2.852 -9.861 1.00 95.50 87 ARG A N 1
ATOM 666 C CA . ARG A 1 87 ? 6.457 -3.462 -8.535 1.00 95.50 87 ARG A CA 1
ATOM 667 C C . ARG A 1 87 ? 6.341 -2.446 -7.402 1.00 95.50 87 ARG A C 1
ATOM 669 O O . ARG A 1 87 ? 5.679 -2.722 -6.403 1.00 95.50 87 ARG A O 1
ATOM 676 N N . ARG A 1 88 ? 6.958 -1.269 -7.550 1.00 96.00 88 ARG A N 1
ATOM 677 C CA . ARG A 1 88 ? 6.874 -0.187 -6.556 1.00 96.00 88 ARG A CA 1
ATOM 678 C C . ARG A 1 88 ? 5.441 0.296 -6.378 1.00 96.00 88 ARG A C 1
ATOM 680 O O . ARG A 1 88 ? 4.999 0.395 -5.241 1.00 96.00 88 ARG A O 1
ATOM 687 N N . ASN A 1 89 ? 4.710 0.539 -7.464 1.00 94.69 89 ASN A N 1
ATOM 688 C CA . ASN A 1 89 ? 3.317 0.986 -7.393 1.00 94.69 89 ASN A CA 1
ATOM 689 C C . ASN A 1 89 ? 2.450 -0.010 -6.607 1.00 94.69 89 ASN A C 1
ATOM 691 O O . ASN A 1 89 ? 1.692 0.384 -5.719 1.00 94.69 89 ASN A O 1
ATOM 695 N N . ARG A 1 90 ? 2.626 -1.309 -6.868 1.00 93.31 90 ARG A N 1
ATOM 696 C CA . ARG A 1 90 ? 1.898 -2.380 -6.181 1.00 93.31 90 ARG A CA 1
ATOM 697 C C . ARG A 1 90 ? 2.259 -2.496 -4.700 1.00 93.31 90 ARG A C 1
ATOM 699 O O . ARG A 1 90 ? 1.370 -2.630 -3.860 1.00 93.31 90 ARG A O 1
ATOM 706 N N . LEU A 1 91 ? 3.544 -2.382 -4.362 1.00 94.38 91 LEU A N 1
ATOM 707 C CA . LEU A 1 91 ? 3.993 -2.339 -2.967 1.00 94.38 91 LEU A CA 1
ATOM 708 C C . LEU A 1 91 ? 3.466 -1.105 -2.228 1.00 94.38 91 LEU A C 1
ATOM 710 O O . LEU A 1 91 ? 3.061 -1.225 -1.077 1.00 94.38 91 LEU A O 1
ATOM 714 N N . VAL A 1 92 ? 3.423 0.061 -2.878 1.00 96.31 92 VAL A N 1
ATOM 715 C CA . VAL A 1 92 ? 2.867 1.291 -2.292 1.00 96.31 92 VAL A CA 1
ATOM 716 C C . VAL A 1 92 ? 1.377 1.129 -1.994 1.00 96.31 92 VAL A C 1
ATOM 718 O O . VAL A 1 92 ? 0.931 1.552 -0.931 1.00 96.31 92 VAL A O 1
ATOM 721 N N . ALA A 1 93 ? 0.607 0.497 -2.884 1.00 93.38 93 ALA A N 1
ATOM 722 C CA . ALA A 1 93 ? -0.804 0.205 -2.627 1.00 93.38 93 ALA A CA 1
ATOM 723 C C . ALA A 1 93 ? -0.982 -0.684 -1.382 1.00 93.38 93 ALA A C 1
ATOM 725 O O . ALA A 1 93 ? -1.758 -0.349 -0.492 1.00 93.38 93 ALA A O 1
ATOM 726 N N . ILE A 1 94 ? -0.185 -1.751 -1.264 1.00 93.44 94 ILE A N 1
ATOM 727 C CA . ILE A 1 94 ? -0.201 -2.636 -0.086 1.00 93.44 94 ILE A CA 1
ATOM 728 C C . ILE A 1 94 ? 0.206 -1.889 1.178 1.00 93.44 94 ILE A C 1
ATOM 730 O O . ILE A 1 94 ? -0.438 -2.035 2.211 1.00 93.44 94 ILE A O 1
ATOM 734 N N . ALA A 1 95 ? 1.262 -1.080 1.112 1.00 95.38 95 ALA A N 1
ATOM 735 C CA . ALA A 1 95 ? 1.732 -0.310 2.254 1.00 95.38 95 ALA A CA 1
ATOM 736 C C . ALA A 1 95 ? 0.646 0.643 2.773 1.00 95.38 95 ALA A C 1
ATOM 738 O O . ALA A 1 95 ? 0.450 0.728 3.981 1.00 95.38 95 ALA A O 1
ATOM 739 N N . LYS A 1 96 ? -0.102 1.298 1.874 1.00 96.25 96 LYS A N 1
ATOM 740 C CA . LYS A 1 96 ? -1.238 2.157 2.240 1.00 96.25 96 LYS A CA 1
ATOM 741 C C . LYS A 1 96 ? -2.349 1.383 2.940 1.00 96.25 96 LYS A C 1
ATOM 743 O O . LYS A 1 96 ? -2.849 1.839 3.958 1.00 96.25 96 LYS A O 1
ATOM 748 N N . GLU A 1 97 ? -2.719 0.215 2.423 1.00 94.50 97 GLU A N 1
ATOM 749 C CA . GLU A 1 97 ? -3.751 -0.626 3.044 1.00 94.50 97 GLU A CA 1
ATOM 750 C C . GLU A 1 97 ? -3.328 -1.121 4.433 1.00 94.50 97 GLU A C 1
ATOM 752 O O . GLU A 1 97 ? -4.121 -1.094 5.373 1.00 94.50 97 GLU A O 1
ATOM 757 N N . ARG A 1 98 ? -2.062 -1.526 4.586 1.00 95.12 98 ARG A N 1
ATOM 758 C CA . ARG A 1 98 ? -1.509 -1.945 5.880 1.00 95.12 98 ARG A CA 1
ATOM 759 C C . ARG A 1 98 ? -1.442 -0.796 6.878 1.00 95.12 98 ARG A C 1
ATOM 761 O O . ARG A 1 98 ? -1.777 -0.994 8.041 1.00 95.12 98 ARG A O 1
ATOM 768 N N . LEU A 1 99 ? -1.049 0.392 6.423 1.00 96.75 99 LEU A N 1
ATOM 769 C CA . LEU A 1 99 ? -1.052 1.598 7.245 1.00 96.75 99 LEU A CA 1
ATOM 770 C C . LEU A 1 99 ? -2.475 1.945 7.701 1.00 96.75 99 LEU A C 1
ATOM 772 O O . LEU A 1 99 ? -2.690 2.155 8.887 1.00 96.75 99 LEU A O 1
ATOM 776 N N . ALA A 1 100 ? -3.458 1.891 6.801 1.00 96.06 100 ALA A N 1
ATOM 777 C CA . ALA A 1 100 ? -4.857 2.139 7.143 1.00 96.06 100 A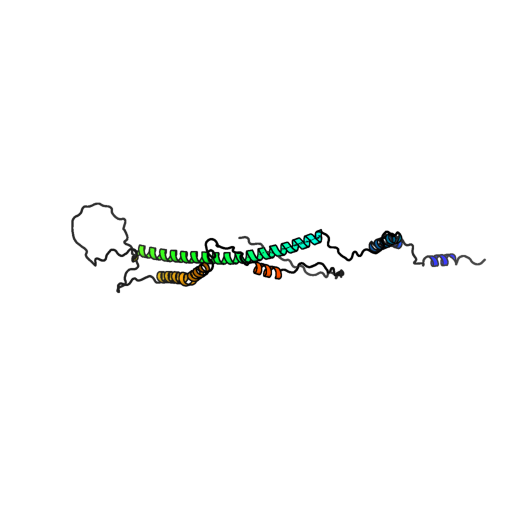LA A CA 1
ATOM 778 C C . ALA A 1 100 ? -5.401 1.131 8.174 1.00 96.06 100 ALA A C 1
ATOM 780 O O . ALA A 1 100 ? -6.145 1.503 9.081 1.00 96.06 100 ALA A O 1
ATOM 781 N N . TYR A 1 101 ? -5.024 -0.150 8.067 1.00 96.62 101 TYR A N 1
ATOM 782 C CA . TYR A 1 101 ? -5.385 -1.149 9.076 1.00 96.62 101 TYR A CA 1
ATOM 783 C C . TYR A 1 101 ? -4.739 -0.845 10.434 1.00 96.62 101 TYR A C 1
ATOM 785 O O . TYR A 1 101 ? -5.407 -0.929 11.465 1.00 96.62 101 TYR A O 1
ATOM 793 N N . GLN A 1 102 ? -3.462 -0.45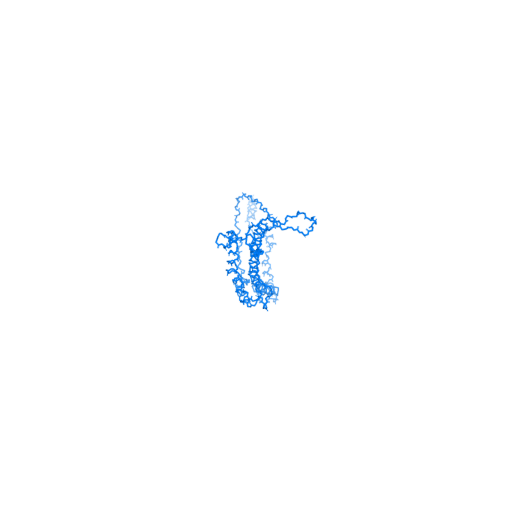7 10.435 1.00 96.94 102 GLN A N 1
ATOM 794 C CA . GLN A 1 102 ? -2.747 -0.063 11.646 1.00 96.94 102 GLN A CA 1
ATOM 795 C C . GLN A 1 102 ? -3.416 1.146 12.323 1.00 96.94 102 GLN A C 1
ATOM 797 O O . GLN A 1 102 ? -3.710 1.089 13.515 1.00 96.94 102 GLN A O 1
ATOM 802 N N . GLU A 1 103 ? -3.753 2.186 11.558 1.00 96.81 103 GLU A N 1
ATOM 803 C CA . GLU A 1 103 ? -4.483 3.366 12.041 1.00 96.81 103 GLU A CA 1
ATOM 804 C C . GLU A 1 103 ? -5.855 2.997 12.624 1.00 96.81 103 GLU A C 1
ATOM 806 O O . GLU A 1 103 ? -6.260 3.521 13.662 1.00 96.81 103 GLU A O 1
ATOM 811 N N . TYR A 1 104 ? -6.571 2.055 12.004 1.00 96.81 104 TYR A N 1
ATOM 812 C CA . TYR A 1 104 ? -7.836 1.547 12.536 1.00 96.81 104 TYR A CA 1
ATOM 813 C C . TYR A 1 104 ? -7.665 0.840 13.885 1.00 96.81 104 TYR A C 1
ATOM 815 O O . TYR A 1 104 ? -8.449 1.083 14.809 1.00 96.81 104 TYR A O 1
ATOM 823 N N . VAL A 1 105 ? -6.650 -0.020 14.018 1.00 96.62 105 VAL A N 1
ATOM 824 C CA . VAL A 1 105 ? -6.350 -0.702 15.285 1.00 96.62 105 VAL A CA 1
ATOM 825 C C . VAL A 1 105 ? -6.006 0.324 16.363 1.00 96.62 105 VAL A C 1
ATOM 827 O O . VAL A 1 105 ? -6.576 0.272 17.452 1.00 96.62 105 VAL A O 1
ATOM 830 N N . GLU A 1 106 ? -5.161 1.304 16.047 1.00 97.25 106 GLU A N 1
ATOM 831 C CA . GLU A 1 106 ? -4.782 2.382 16.964 1.00 97.25 106 GLU A CA 1
ATOM 832 C C . GLU A 1 106 ? -5.977 3.246 17.381 1.00 97.25 106 GLU A C 1
ATOM 834 O O . GLU A 1 106 ? -6.145 3.534 18.569 1.00 97.25 106 GLU A O 1
ATOM 839 N N . ALA A 1 107 ? -6.853 3.616 16.443 1.00 96.75 107 ALA A N 1
ATOM 840 C CA . ALA A 1 107 ? -8.069 4.374 16.730 1.00 96.75 107 ALA A CA 1
ATOM 841 C C . ALA A 1 107 ? -9.016 3.592 17.652 1.00 96.75 107 ALA A C 1
ATOM 843 O O . ALA A 1 107 ? -9.539 4.134 18.633 1.00 96.75 107 ALA A O 1
ATOM 844 N N . ARG A 1 108 ? -9.196 2.294 17.385 1.00 96.94 108 ARG A N 1
ATOM 845 C CA . ARG A 1 108 ? -9.998 1.406 18.231 1.00 96.94 108 ARG A CA 1
ATOM 846 C C . ARG A 1 108 ? -9.398 1.278 19.633 1.00 96.94 108 ARG A C 1
ATOM 848 O O . ARG A 1 108 ? -10.134 1.374 20.614 1.00 96.94 108 ARG A O 1
ATOM 855 N N . GLU A 1 109 ? -8.085 1.092 19.750 1.00 97.50 109 GLU A N 1
ATOM 856 C CA . GLU A 1 109 ? -7.401 1.031 21.045 1.00 97.50 109 GLU A CA 1
ATOM 857 C C . GLU A 1 109 ? -7.497 2.348 21.820 1.00 97.50 109 GLU A C 1
ATOM 859 O O . GLU A 1 109 ? -7.660 2.337 23.042 1.00 97.50 109 GLU A O 1
ATOM 864 N N . CYS A 1 110 ? -7.412 3.489 21.134 1.00 97.62 110 CYS A N 1
ATOM 865 C CA . CYS A 1 110 ? -7.612 4.799 21.743 1.00 97.62 110 CYS A CA 1
ATOM 866 C C . CYS A 1 110 ? -9.017 4.920 22.348 1.00 97.62 110 CYS A C 1
ATOM 868 O O . CYS A 1 110 ? -9.147 5.327 23.505 1.00 97.62 110 CYS A O 1
ATOM 870 N N . LEU A 1 111 ? -10.058 4.503 21.618 1.00 96.81 111 LEU A N 1
ATOM 871 C CA . LEU A 1 111 ? -11.426 4.459 22.144 1.00 96.81 111 LEU A CA 1
ATOM 872 C C . LEU A 1 111 ? -11.542 3.508 23.343 1.00 96.81 111 LEU A C 1
ATOM 874 O O . LEU A 1 111 ? -12.097 3.895 24.371 1.00 96.81 111 LEU A O 1
ATOM 878 N N . ASP A 1 112 ? -10.962 2.308 23.263 1.00 96.88 112 ASP A N 1
ATOM 879 C CA . ASP A 1 112 ? -10.981 1.328 24.358 1.00 96.88 112 ASP A CA 1
ATOM 880 C C . ASP A 1 112 ? -10.286 1.877 25.627 1.00 96.88 112 ASP A C 1
ATOM 882 O O . ASP A 1 112 ? -10.784 1.685 26.743 1.00 96.88 112 ASP A O 1
ATOM 886 N N . LYS A 1 113 ? -9.190 2.639 25.484 1.00 97.38 113 LYS A N 1
ATOM 887 C CA . LYS A 1 113 ? -8.507 3.330 26.597 1.00 97.38 113 LYS A CA 1
ATOM 888 C C . LYS A 1 113 ? -9.377 4.429 27.213 1.00 97.38 113 LYS A C 1
ATOM 890 O O . LYS A 1 113 ? -9.444 4.529 28.440 1.00 97.38 113 LYS A O 1
ATOM 895 N N . VAL A 1 114 ? -10.065 5.231 26.395 1.00 95.94 114 VAL A N 1
ATOM 896 C CA . VAL A 1 114 ? -10.980 6.285 26.874 1.00 95.94 114 VAL A CA 1
ATOM 897 C C . VAL A 1 114 ? -12.163 5.678 27.632 1.00 95.94 114 VAL A C 1
ATOM 899 O O . VAL A 1 114 ? -12.444 6.099 28.757 1.00 95.94 114 VAL A O 1
ATOM 902 N N . ILE A 1 115 ? -12.800 4.648 27.067 1.00 94.88 115 ILE A N 1
ATOM 903 C CA . ILE A 1 115 ? -13.912 3.909 27.685 1.00 94.88 115 ILE A CA 1
ATOM 904 C C . ILE A 1 115 ? -13.465 3.321 29.028 1.00 94.88 115 ILE A C 1
ATOM 906 O O . ILE A 1 115 ? -14.084 3.590 30.059 1.00 94.88 115 ILE A O 1
ATOM 910 N N . SER A 1 116 ? -12.347 2.588 29.041 1.00 94.12 116 SER A N 1
ATOM 911 C CA . SER A 1 116 ? -11.803 1.965 30.256 1.00 94.12 116 SER A CA 1
ATOM 912 C C . SER A 1 116 ? -11.431 3.000 31.320 1.00 94.12 116 SER A C 1
ATOM 914 O O . SER A 1 116 ? -11.675 2.796 32.511 1.00 94.12 116 SER A O 1
ATOM 916 N N . GLY A 1 117 ? -10.872 4.140 30.906 1.00 92.75 117 GLY A N 1
ATOM 917 C CA . GLY A 1 117 ? -10.508 5.239 31.795 1.00 92.75 117 GLY A CA 1
ATOM 918 C C . GLY A 1 117 ? -11.721 5.907 32.445 1.00 92.75 117 GLY A C 1
ATOM 919 O O . GLY A 1 117 ? -11.712 6.138 33.656 1.00 92.75 117 GLY A O 1
ATOM 920 N N . LEU A 1 118 ? -12.773 6.198 31.673 1.00 90.44 118 LEU A N 1
ATOM 921 C CA . LEU A 1 118 ? -14.027 6.756 32.197 1.00 90.44 118 LEU A CA 1
ATOM 922 C C . LEU A 1 118 ? -14.720 5.779 33.141 1.00 90.44 118 LEU A C 1
ATOM 924 O O . LEU A 1 118 ? -15.106 6.156 34.247 1.00 90.44 118 LEU A O 1
ATOM 928 N N . TYR A 1 119 ? -14.798 4.516 32.735 1.00 89.12 119 TYR A N 1
ATOM 929 C CA . TYR A 1 119 ? -15.385 3.457 33.538 1.00 89.12 119 TYR A CA 1
ATOM 930 C C . TYR A 1 119 ? -14.648 3.275 34.876 1.00 89.12 119 TYR A C 1
ATOM 932 O O . TYR A 1 119 ? -15.265 3.276 35.939 1.00 89.12 119 TYR A O 1
ATOM 940 N N . THR A 1 120 ? -13.310 3.260 34.863 1.00 88.69 120 THR A N 1
ATOM 941 C CA . THR A 1 120 ? -12.496 3.175 36.090 1.00 88.69 120 THR A CA 1
ATOM 942 C C . THR A 1 120 ? -12.692 4.390 37.005 1.00 88.69 120 THR A C 1
ATOM 944 O O . THR A 1 120 ? -12.718 4.251 38.229 1.00 88.69 120 THR A O 1
ATOM 947 N N . LYS A 1 121 ? -12.816 5.605 36.450 1.00 87.62 121 LYS A N 1
ATOM 948 C CA . LYS A 1 121 ? -13.099 6.815 37.248 1.00 87.62 121 LYS A CA 1
ATOM 949 C C . LYS A 1 121 ? -14.456 6.714 37.940 1.00 87.62 121 LYS A C 1
ATOM 951 O O . LYS A 1 121 ? -14.564 7.087 39.106 1.00 87.62 121 LYS A O 1
ATOM 956 N N . LEU A 1 122 ? -15.454 6.183 37.241 1.00 83.12 122 LEU A N 1
ATOM 957 C CA . LEU A 1 122 ? -16.799 5.987 37.764 1.00 83.12 122 LEU A CA 1
ATOM 958 C C . LEU A 1 122 ? -16.809 4.974 38.921 1.00 83.12 122 LEU A C 1
ATOM 960 O O . LEU A 1 122 ? -17.285 5.289 40.010 1.00 83.12 122 LEU A O 1
ATOM 964 N N . GLN A 1 123 ? -16.129 3.837 38.748 1.00 82.31 123 GLN A N 1
ATOM 965 C CA . GLN A 1 123 ? -15.944 2.841 39.809 1.00 82.31 123 GLN A CA 1
ATOM 966 C C . GLN A 1 123 ? -15.199 3.386 41.036 1.00 82.31 123 GLN A C 1
ATOM 968 O O . GLN A 1 123 ? -15.502 3.004 42.161 1.00 82.31 123 GLN A O 1
ATOM 973 N N . LYS A 1 124 ? -14.212 4.274 40.855 1.00 81.38 124 LYS A N 1
ATOM 974 C CA . LYS A 1 124 ? -13.474 4.893 41.974 1.00 81.38 124 LYS A CA 1
ATOM 975 C C . LYS A 1 124 ? -14.294 5.938 42.729 1.00 81.38 124 LYS A C 1
ATOM 977 O O . LYS A 1 124 ? -14.057 6.130 43.920 1.00 81.38 124 LYS A O 1
ATOM 982 N N . LYS A 1 125 ? -15.207 6.635 42.046 1.00 74.75 125 LYS A N 1
ATOM 983 C CA . LYS A 1 125 ? -16.074 7.657 42.649 1.00 74.75 125 LYS A CA 1
ATOM 984 C C . LYS A 1 125 ? -17.094 7.023 43.597 1.00 74.75 125 LYS A C 1
ATOM 986 O O . LYS A 1 125 ? -17.242 7.495 44.721 1.00 74.75 125 LYS A O 1
ATOM 991 N N . ASP A 1 126 ? -17.718 5.937 43.148 1.00 66.38 126 ASP A N 1
ATOM 992 C CA . ASP A 1 126 ? -18.833 5.280 43.842 1.00 66.38 126 ASP A CA 1
ATOM 993 C C . ASP A 1 126 ? -18.428 3.959 44.516 1.00 66.38 126 ASP A C 1
ATOM 995 O O . ASP A 1 126 ? -19.239 3.280 45.144 1.00 66.38 126 ASP A O 1
ATOM 999 N N . GLY A 1 127 ? -17.152 3.589 44.412 1.00 61.50 127 GLY A N 1
ATOM 1000 C CA . GLY A 1 127 ? -16.593 2.454 45.121 1.00 61.50 127 GLY A CA 1
ATOM 1001 C C . GLY A 1 127 ? -16.515 2.689 46.626 1.00 61.50 127 GLY A C 1
ATOM 1002 O O . GLY A 1 127 ? -16.322 3.829 47.064 1.00 61.50 127 GLY A O 1
ATOM 1003 N N . PRO A 1 128 ? -16.628 1.625 47.446 1.00 57.56 128 PRO A N 1
ATOM 1004 C CA . PRO A 1 128 ? -16.470 1.746 48.885 1.00 57.56 128 PRO A CA 1
ATOM 1005 C C . PRO A 1 128 ? -15.093 2.348 49.158 1.00 57.56 128 PRO A C 1
ATOM 1007 O O . PRO A 1 128 ? -14.059 1.738 48.876 1.00 57.56 128 PRO A O 1
ATOM 1010 N N . LYS A 1 129 ? -15.075 3.580 49.678 1.00 53.53 129 LYS A N 1
ATOM 1011 C CA . LYS A 1 129 ? -13.855 4.233 50.146 1.00 53.53 129 LYS A CA 1
ATOM 1012 C C . LYS A 1 129 ? -13.333 3.375 51.288 1.00 53.53 129 LYS A C 1
ATOM 1014 O O . LYS A 1 129 ? -13.765 3.540 52.424 1.00 53.53 129 LYS A O 1
ATOM 1019 N N . VAL A 1 130 ? -12.426 2.444 50.993 1.00 52.62 130 VAL A N 1
ATOM 1020 C CA . VAL A 1 130 ? -11.678 1.713 52.014 1.00 52.62 130 VAL A CA 1
ATOM 1021 C C . VAL A 1 130 ? -10.792 2.749 52.688 1.00 52.62 130 VAL A C 1
ATOM 1023 O O . VAL A 1 130 ? -9.645 2.988 52.310 1.00 52.62 130 VAL A O 1
ATOM 1026 N N . SER A 1 131 ? -11.367 3.445 53.663 1.00 41.62 131 SER A N 1
ATOM 1027 C CA . SER A 1 131 ? -10.638 4.273 54.591 1.00 41.62 131 SER A CA 1
ATOM 1028 C C . SER A 1 131 ? -9.611 3.360 55.240 1.00 41.62 131 SER A C 1
ATOM 1030 O O . SER A 1 131 ? -9.954 2.515 56.065 1.00 41.62 131 SER A O 1
ATOM 1032 N N . LYS A 1 132 ? -8.342 3.525 54.855 1.00 48.50 132 LYS A N 1
ATOM 1033 C CA . LYS A 1 132 ? -7.179 3.086 55.628 1.00 48.50 132 LYS A CA 1
ATOM 1034 C C . LYS A 1 132 ? -7.243 3.774 56.995 1.00 48.50 132 LYS A C 1
ATOM 1036 O O . LYS A 1 132 ? -6.548 4.753 57.247 1.00 48.50 132 LYS A O 1
ATOM 1041 N N . LYS A 1 133 ? -8.122 3.315 57.881 1.00 42.72 133 LYS A N 1
ATOM 1042 C CA . LYS A 1 133 ? -8.189 3.773 59.261 1.00 42.72 133 LYS A CA 1
ATOM 1043 C C . LYS A 1 133 ? -8.496 2.582 60.157 1.00 42.72 133 LYS A C 1
ATOM 1045 O O . LYS A 1 133 ? -9.584 2.029 60.139 1.00 42.72 133 LYS A O 1
ATOM 1050 N N . LYS A 1 134 ? -7.486 2.281 60.977 1.00 40.41 134 LYS A N 1
ATOM 1051 C CA . LYS A 1 134 ? -7.506 1.455 62.187 1.00 40.41 134 LYS A CA 1
ATOM 1052 C C . LYS A 1 134 ? -7.577 -0.064 61.994 1.00 40.41 134 LYS A C 1
ATOM 1054 O O . LYS A 1 134 ? -8.571 -0.720 62.260 1.00 40.41 134 LYS A O 1
ATOM 1059 N N . LYS A 1 135 ? -6.390 -0.634 61.773 1.00 44.94 135 LYS A N 1
ATOM 1060 C CA . LYS A 1 135 ? -5.993 -1.863 62.468 1.00 44.94 135 LYS A CA 1
ATOM 1061 C C . LYS A 1 135 ? -5.895 -1.524 63.968 1.00 44.94 135 LYS A C 1
ATOM 1063 O O . LYS A 1 135 ? -4.859 -1.061 64.435 1.00 44.94 135 LYS A O 1
ATOM 1068 N N . LYS A 1 136 ? -6.995 -1.653 64.710 1.00 38.34 136 LYS A N 1
ATOM 1069 C CA . LYS A 1 136 ? -6.953 -1.902 66.156 1.00 38.34 136 LYS A CA 1
ATOM 1070 C C . LYS A 1 136 ? -7.822 -3.119 66.421 1.00 38.34 136 LYS A C 1
ATOM 1072 O O . LYS A 1 136 ? -9.011 -3.102 66.135 1.00 38.34 136 LYS A O 1
ATOM 1077 N N . ALA A 1 137 ? -7.163 -4.158 66.912 1.00 44.59 137 ALA A N 1
ATOM 1078 C CA . ALA A 1 137 ? -7.783 -5.324 67.501 1.00 44.59 137 ALA A CA 1
ATOM 1079 C C . ALA A 1 137 ? -8.714 -4.903 68.647 1.00 44.59 137 ALA A C 1
ATOM 1081 O O . ALA A 1 137 ? -8.325 -4.069 69.466 1.00 44.59 137 ALA A O 1
ATOM 1082 N N . ALA A 1 138 ? -9.909 -5.484 68.685 1.00 36.06 138 ALA A N 1
ATOM 1083 C CA . ALA A 1 138 ? -10.693 -5.719 69.891 1.00 36.06 138 ALA A CA 1
ATOM 1084 C C . ALA A 1 138 ? -11.748 -6.794 69.577 1.00 36.06 138 ALA A C 1
ATOM 1086 O O . ALA A 1 138 ? -12.259 -6.859 68.462 1.00 36.06 138 ALA A O 1
ATOM 1087 N N . GLU A 1 139 ? -11.966 -7.652 70.564 1.00 36.09 139 GLU A N 1
ATOM 1088 C CA . GLU A 1 139 ? -12.724 -8.906 70.596 1.00 36.09 139 GLU A CA 1
ATOM 1089 C C . GLU A 1 139 ? -14.217 -8.853 70.200 1.00 36.09 139 GLU A C 1
ATOM 1091 O O . GLU A 1 139 ? -14.790 -7.770 70.063 1.00 36.09 139 GLU A O 1
ATOM 1096 N N . PRO A 1 140 ? -14.869 -10.027 70.026 1.00 47.56 140 PRO A N 1
ATOM 1097 C CA . PRO A 1 140 ? -16.232 -10.135 69.532 1.00 47.56 140 PRO A CA 1
ATOM 1098 C C . PRO A 1 140 ? -17.234 -10.253 70.688 1.00 47.56 140 PRO A C 1
ATOM 1100 O O . PRO A 1 140 ? -17.378 -11.328 71.255 1.00 47.56 140 PRO A O 1
ATOM 1103 N N . ASN A 1 141 ? -17.974 -9.191 71.015 1.00 35.25 141 ASN A N 1
ATOM 1104 C CA . ASN A 1 141 ? -19.353 -9.323 71.506 1.00 35.25 141 ASN A CA 1
ATOM 1105 C C . ASN A 1 141 ? -20.055 -7.964 71.607 1.00 35.25 141 ASN A C 1
ATOM 1107 O O . ASN A 1 141 ? -19.476 -7.010 72.120 1.00 35.25 141 ASN A O 1
ATOM 1111 N N . GLY A 1 142 ? -21.326 -7.902 71.207 1.00 29.47 142 GLY A N 1
ATOM 1112 C CA . GLY A 1 142 ? -22.206 -6.769 71.514 1.00 29.47 142 GLY A CA 1
ATOM 1113 C C . GLY A 1 142 ? -23.014 -6.277 70.320 1.00 29.47 142 GLY A C 1
ATOM 1114 O O . GLY A 1 142 ? -22.518 -5.544 69.472 1.00 29.47 142 GLY A O 1
ATOM 1115 N N . ALA A 1 143 ? -24.273 -6.701 70.276 1.00 36.62 143 ALA A N 1
ATOM 1116 C CA . ALA A 1 143 ? -25.260 -6.362 69.268 1.00 36.62 143 ALA A CA 1
ATOM 1117 C C . ALA A 1 143 ? -25.746 -4.897 69.320 1.00 36.62 143 ALA A C 1
ATOM 1119 O O . ALA A 1 143 ? -25.800 -4.278 70.379 1.00 36.62 143 ALA A O 1
ATOM 1120 N N . ASN A 1 144 ? -26.253 -4.475 68.156 1.00 33.34 144 ASN A N 1
ATOM 1121 C CA . ASN A 1 144 ? -27.273 -3.455 67.881 1.00 33.34 144 ASN A CA 1
ATOM 1122 C C . ASN A 1 144 ? -26.892 -1.970 67.775 1.00 33.34 144 ASN A C 1
ATOM 1124 O O . ASN A 1 144 ? -26.566 -1.307 68.752 1.00 33.34 144 ASN A O 1
ATOM 1128 N N . GLY A 1 145 ? -27.168 -1.426 66.578 1.00 28.30 145 GLY A N 1
ATOM 1129 C CA . GLY A 1 145 ? -27.706 -0.071 66.447 1.00 28.30 145 GLY A CA 1
ATOM 1130 C C . GLY A 1 145 ? -27.315 0.721 65.197 1.00 28.30 145 GLY A C 1
ATOM 1131 O O . GLY A 1 145 ? -26.659 1.740 65.351 1.00 28.30 145 GLY A O 1
ATOM 1132 N N . ALA A 1 146 ? -27.728 0.297 63.993 1.00 32.25 146 ALA A N 1
ATOM 1133 C CA . ALA A 1 146 ? -28.222 1.190 62.923 1.00 32.25 146 ALA A CA 1
ATOM 1134 C C . ALA A 1 146 ? -28.622 0.377 61.677 1.00 32.25 146 ALA A C 1
ATOM 1136 O O . ALA A 1 146 ? -27.818 0.060 60.803 1.00 32.25 146 ALA A O 1
ATOM 1137 N N . THR A 1 147 ? -29.900 0.029 61.640 1.00 37.47 147 THR A N 1
ATOM 1138 C CA . THR A 1 147 ? -30.653 -0.524 60.516 1.00 37.47 147 THR A CA 1
ATOM 1139 C C . THR A 1 147 ? -31.039 0.578 59.527 1.00 37.47 147 THR A C 1
ATOM 1141 O O . THR A 1 147 ? -31.564 1.598 59.963 1.00 37.47 147 THR A O 1
ATOM 1144 N N . ASN A 1 148 ? -30.788 0.348 58.231 1.00 35.97 148 ASN A N 1
ATOM 1145 C CA . ASN A 1 148 ? -31.554 0.772 57.038 1.00 35.97 148 ASN A CA 1
ATOM 1146 C C . ASN A 1 148 ? -30.658 0.504 55.811 1.00 35.97 148 ASN A C 1
ATOM 1148 O O . ASN A 1 148 ? -29.586 1.084 55.719 1.00 35.97 148 ASN A O 1
ATOM 1152 N N . GLY A 1 149 ? -30.950 -0.340 54.830 1.00 31.62 149 GLY A N 1
ATOM 1153 C CA . GLY A 1 149 ? -32.068 -1.220 54.533 1.00 31.62 149 GLY A CA 1
ATOM 1154 C C . GLY A 1 149 ? -31.655 -2.064 53.314 1.00 31.62 149 GLY A C 1
ATOM 1155 O O . GLY A 1 149 ? -30.842 -1.631 52.502 1.00 31.62 149 GLY A O 1
ATOM 1156 N N . ASN A 1 150 ? -32.223 -3.264 53.229 1.00 35.03 150 ASN A N 1
ATOM 1157 C CA . ASN A 1 150 ? -32.146 -4.242 52.139 1.00 35.03 150 ASN A CA 1
ATOM 1158 C C . ASN A 1 150 ? -30.819 -5.005 51.979 1.00 35.03 150 ASN A C 1
ATOM 1160 O O . ASN A 1 150 ? -29.802 -4.491 51.523 1.00 35.03 150 ASN A O 1
ATOM 1164 N N . GLY A 1 151 ? -30.891 -6.306 52.285 1.00 38.53 151 GLY A N 1
ATOM 1165 C CA . GLY A 1 151 ? -29.891 -7.321 51.961 1.00 38.53 151 GLY A CA 1
ATOM 1166 C C . GLY A 1 151 ? -29.789 -7.568 50.459 1.00 38.53 151 GLY A C 1
ATOM 1167 O O . GLY A 1 151 ? -30.151 -8.638 49.977 1.00 38.53 151 GLY A O 1
ATOM 1168 N N . LEU A 1 152 ? -29.300 -6.576 49.717 1.00 48.91 152 LEU A N 1
ATOM 1169 C CA . LEU A 1 152 ? -28.773 -6.822 48.388 1.00 48.91 152 LEU A CA 1
ATOM 1170 C C . LEU A 1 152 ? -27.381 -7.456 48.522 1.00 48.91 152 LEU A C 1
ATOM 1172 O O . LEU A 1 152 ? -26.598 -7.031 49.380 1.00 48.91 152 LEU A O 1
ATOM 1176 N N . PRO A 1 153 ? -27.052 -8.463 47.692 1.00 52.84 153 PRO A N 1
ATOM 1177 C CA . PRO A 1 153 ? -25.677 -8.925 47.566 1.00 52.84 153 PRO A CA 1
ATOM 1178 C C . PRO A 1 153 ? -24.764 -7.722 47.277 1.00 52.84 153 PRO A C 1
ATOM 1180 O O . PRO A 1 153 ? -25.231 -6.741 46.686 1.00 52.84 153 PRO A O 1
ATOM 1183 N N . PRO A 1 154 ? -23.482 -7.768 47.692 1.00 57.62 154 PRO A N 1
ATOM 1184 C CA . PRO A 1 154 ? -22.536 -6.694 47.401 1.00 57.62 154 PRO A CA 1
ATOM 1185 C C . PRO A 1 154 ? -22.664 -6.302 45.922 1.00 57.62 154 PRO A C 1
ATOM 1187 O O . PRO A 1 154 ? -22.708 -7.210 45.081 1.00 57.62 154 PRO A O 1
ATOM 1190 N N . PRO A 1 155 ? -22.791 -4.996 45.598 1.00 61.09 155 PRO A N 1
ATOM 1191 C CA . PRO A 1 155 ? -23.036 -4.568 44.229 1.00 61.09 155 PRO A CA 1
ATOM 1192 C C . PRO A 1 155 ? -21.969 -5.195 43.345 1.00 61.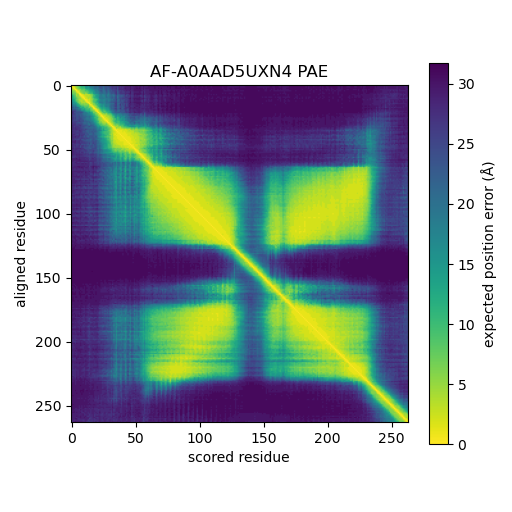09 155 PRO A C 1
ATOM 1194 O O . PRO A 1 155 ? -20.778 -5.170 43.679 1.00 61.09 155 PRO A O 1
ATOM 1197 N N . CYS A 1 156 ? -22.404 -5.828 42.256 1.00 62.41 156 CYS A N 1
ATOM 1198 C CA . CYS A 1 156 ? -21.485 -6.470 41.337 1.00 62.41 156 CYS A CA 1
ATOM 1199 C C . CYS A 1 156 ? -20.412 -5.444 40.939 1.00 62.41 156 CYS A C 1
ATOM 1201 O O . CYS A 1 156 ? -20.748 -4.297 40.633 1.00 62.41 156 CYS A O 1
ATOM 1203 N N . PRO A 1 157 ? -19.118 -5.814 40.951 1.00 65.94 157 PRO A N 1
ATOM 1204 C CA . PRO A 1 157 ? -18.034 -4.862 40.703 1.00 65.94 157 PRO A CA 1
ATOM 1205 C C . PRO A 1 157 ? -18.196 -4.158 39.347 1.00 65.94 157 PRO A C 1
ATOM 1207 O O . PRO A 1 157 ? -17.754 -3.026 39.173 1.00 65.94 157 PRO A O 1
ATOM 1210 N N . ALA A 1 158 ? -18.902 -4.800 38.411 1.00 68.31 158 ALA A N 1
ATOM 1211 C CA . ALA A 1 158 ? -19.239 -4.253 37.108 1.00 68.31 158 ALA A CA 1
ATOM 1212 C C . ALA A 1 158 ? -20.319 -3.140 37.117 1.00 68.31 158 ALA A C 1
ATOM 1214 O O . ALA A 1 158 ? -20.360 -2.324 36.198 1.00 68.31 158 ALA A O 1
ATOM 1215 N N . ALA A 1 159 ? -21.189 -3.079 38.127 1.00 65.31 159 ALA A N 1
ATOM 1216 C CA . ALA A 1 159 ? -22.227 -2.048 38.256 1.00 65.31 159 ALA A CA 1
ATOM 1217 C C . ALA A 1 159 ? -21.794 -0.871 39.146 1.00 65.31 159 ALA A C 1
ATOM 1219 O O . ALA A 1 159 ? -22.558 0.066 39.374 1.00 65.31 159 ALA A O 1
ATOM 1220 N N . LEU A 1 160 ? -20.567 -0.905 39.669 1.00 69.19 160 LEU A N 1
ATOM 1221 C CA . LEU A 1 160 ? -20.070 0.101 40.594 1.00 69.19 160 LEU A CA 1
ATOM 1222 C C . LEU A 1 160 ? -19.934 1.462 39.894 1.00 69.19 160 LEU A C 1
ATOM 1224 O O . LEU A 1 160 ? -19.179 1.617 38.935 1.00 69.19 160 LEU A O 1
ATOM 1228 N N . GLY A 1 161 ? -20.701 2.436 40.376 1.00 66.94 161 GLY A N 1
ATOM 1229 C CA . GLY A 1 161 ? -20.830 3.771 39.787 1.00 66.94 161 GLY A CA 1
ATOM 1230 C C . GLY A 1 161 ? -21.758 3.879 38.578 1.00 66.94 161 GLY A C 1
ATOM 1231 O O . GLY A 1 161 ? -21.971 4.967 38.057 1.00 66.94 161 GLY A O 1
ATOM 1232 N N . LEU A 1 162 ? -22.385 2.775 38.184 1.00 72.12 162 LEU A N 1
ATOM 1233 C CA . LEU A 1 162 ? -23.518 2.740 37.262 1.00 72.12 162 LEU A CA 1
ATOM 1234 C C . LEU A 1 162 ? -24.791 2.389 38.046 1.00 72.12 162 LEU A C 1
ATOM 1236 O O . LEU A 1 162 ? -25.523 1.466 37.692 1.00 72.12 162 LEU A O 1
ATOM 1240 N N . GLY A 1 163 ? -24.970 3.066 39.185 1.00 64.50 163 GLY A N 1
ATOM 1241 C CA . GLY A 1 163 ? -26.016 2.753 40.152 1.00 64.50 163 GLY A CA 1
ATOM 1242 C C . GLY A 1 163 ? -27.426 2.827 39.548 1.00 64.50 163 GLY A C 1
ATOM 1243 O O . GLY A 1 163 ? -27.635 3.570 38.584 1.00 64.50 163 GLY A O 1
ATOM 1244 N N . PRO A 1 164 ? -28.375 2.048 40.094 1.00 65.19 164 PRO A N 1
ATOM 1245 C CA . PRO A 1 164 ? -29.762 2.077 39.653 1.00 65.19 164 PRO A CA 1
ATOM 1246 C C . PRO A 1 164 ? -30.412 3.450 39.895 1.00 65.19 164 PRO A C 1
ATOM 1248 O O . PRO A 1 164 ? -30.157 4.080 40.923 1.00 65.19 164 PRO A O 1
ATOM 1251 N N . ASP A 1 165 ? -31.253 3.895 38.961 1.00 64.19 165 ASP A N 1
ATOM 1252 C CA . ASP A 1 165 ? -32.179 5.021 39.132 1.00 64.19 165 ASP A CA 1
ATOM 1253 C C . ASP A 1 165 ? -33.360 4.675 40.059 1.00 64.19 165 ASP A C 1
ATOM 1255 O O . ASP A 1 165 ? -33.449 3.563 40.587 1.00 64.19 165 ASP A O 1
ATOM 1259 N N . GLU A 1 166 ? -34.279 5.626 40.271 1.00 67.19 166 GLU A N 1
ATOM 1260 C CA . GLU A 1 166 ? -35.506 5.410 41.060 1.00 67.19 166 GLU A CA 1
ATOM 1261 C C . GLU A 1 166 ? -36.404 4.298 40.470 1.00 67.19 166 GLU A C 1
ATOM 1263 O O . GLU A 1 166 ? -37.209 3.707 41.190 1.00 67.19 166 GLU A O 1
ATOM 1268 N N . GLU A 1 167 ? -36.211 3.933 39.195 1.00 71.56 167 GLU A N 1
ATOM 1269 C CA . GLU A 1 167 ? -36.859 2.804 38.516 1.00 71.56 167 GLU A CA 1
ATOM 1270 C C . GLU A 1 167 ? -35.988 1.534 38.439 1.00 71.56 167 GLU A C 1
ATOM 1272 O O . GLU A 1 167 ? -36.311 0.583 37.720 1.00 71.56 167 GLU A O 1
ATOM 1277 N N . ASN A 1 168 ? -34.900 1.484 39.208 1.00 67.38 168 ASN A N 1
ATOM 1278 C CA . ASN A 1 168 ? -33.974 0.363 39.306 1.00 67.38 168 ASN A CA 1
ATOM 1279 C C . ASN A 1 168 ? -33.219 0.019 37.996 1.00 67.38 168 ASN A C 1
ATOM 1281 O O . ASN A 1 168 ? -32.803 -1.127 37.793 1.00 67.38 168 ASN A O 1
ATOM 1285 N N . ARG A 1 169 ? -33.026 0.994 37.097 1.00 70.69 169 ARG A N 1
ATOM 1286 C CA . ARG A 1 169 ? -32.275 0.866 35.834 1.00 70.69 169 ARG A CA 1
ATOM 1287 C C . ARG A 1 169 ? -30.881 1.471 35.920 1.00 70.69 169 ARG A C 1
ATOM 1289 O O . ARG A 1 169 ? -30.648 2.495 36.547 1.00 70.69 169 ARG A O 1
ATOM 1296 N N . ILE A 1 170 ? -29.946 0.841 35.217 1.00 73.56 170 ILE A N 1
ATOM 1297 C CA . ILE A 1 170 ? -28.550 1.273 35.122 1.00 73.56 170 ILE A CA 1
ATOM 1298 C C . ILE A 1 170 ? -28.473 2.576 34.314 1.00 73.56 170 ILE A C 1
ATOM 1300 O O . ILE A 1 170 ? -28.685 2.558 33.098 1.00 73.56 170 ILE A O 1
ATOM 1304 N N . ILE A 1 171 ? -28.106 3.687 34.958 1.00 77.50 171 ILE A N 1
ATOM 1305 C CA . ILE A 1 171 ? -27.799 4.934 34.248 1.00 77.50 171 ILE A CA 1
ATOM 1306 C C . ILE A 1 171 ? -26.333 4.916 33.813 1.00 77.50 171 ILE A C 1
ATOM 1308 O O . ILE A 1 171 ? -25.410 4.928 34.629 1.00 77.50 171 ILE A O 1
ATOM 1312 N N . VAL A 1 172 ? -26.117 4.931 32.498 1.00 81.44 172 VAL A N 1
ATOM 1313 C CA . VAL A 1 172 ? -24.793 5.086 31.889 1.00 81.44 172 VAL A CA 1
ATOM 1314 C C . VAL A 1 172 ? -24.587 6.558 31.532 1.00 81.44 172 VAL A C 1
ATOM 1316 O O . VAL A 1 172 ? -25.430 7.109 30.826 1.00 81.44 172 VAL A O 1
ATOM 1319 N N . PRO A 1 173 ? -23.476 7.197 31.947 1.00 88.06 173 PRO A N 1
ATOM 1320 C CA . PRO A 1 173 ? -23.168 8.560 31.526 1.00 88.06 173 PRO A CA 1
ATOM 1321 C C . PRO A 1 173 ? -23.182 8.707 29.998 1.00 88.06 173 PRO A C 1
ATOM 1323 O O . PRO A 1 173 ? -22.578 7.890 29.298 1.00 88.06 173 PRO A O 1
ATOM 1326 N N . ASP A 1 174 ? -23.797 9.776 29.487 1.00 88.12 174 ASP A N 1
ATOM 1327 C CA . ASP A 1 174 ? -23.973 9.996 28.042 1.00 88.12 174 ASP A CA 1
ATOM 1328 C C . ASP A 1 174 ? -22.651 9.966 27.269 1.00 88.12 174 ASP A C 1
ATOM 1330 O O . ASP A 1 174 ? -22.569 9.383 26.190 1.00 88.12 174 ASP A O 1
ATOM 1334 N N . GLN A 1 175 ? -21.581 10.508 27.860 1.00 91.12 175 GLN A N 1
ATOM 1335 C CA . GLN A 1 175 ? -20.236 10.452 27.283 1.00 91.12 175 GLN A CA 1
ATOM 1336 C C . GLN A 1 175 ? -19.754 9.008 27.095 1.00 91.12 175 GLN A C 1
ATOM 1338 O O . GLN A 1 175 ? -19.240 8.654 26.038 1.00 91.12 175 GLN A O 1
ATOM 1343 N N . LEU A 1 176 ? -19.942 8.150 28.104 1.00 91.19 176 LEU A N 1
ATOM 1344 C CA . LEU A 1 176 ? -19.546 6.744 28.029 1.00 91.19 176 LEU A CA 1
ATOM 1345 C C . LEU A 1 176 ? -20.377 6.006 26.975 1.00 91.19 176 LEU A C 1
ATOM 1347 O O . LEU A 1 176 ? -19.818 5.250 26.182 1.00 91.19 176 LEU A O 1
ATOM 1351 N N . LYS A 1 177 ? -21.687 6.278 26.916 1.00 92.25 177 LYS A N 1
ATOM 1352 C CA . LYS A 1 177 ? -22.576 5.737 25.882 1.00 92.25 177 LYS A CA 1
ATOM 1353 C C . LYS A 1 177 ? -22.108 6.139 24.482 1.00 92.25 177 LYS A C 1
ATOM 1355 O O . LYS A 1 177 ? -21.998 5.277 23.618 1.00 92.25 177 LYS A O 1
ATOM 1360 N N . GLN A 1 178 ? -21.757 7.409 24.278 1.00 95.25 178 GLN A N 1
ATOM 1361 C CA . GLN A 1 178 ? -21.269 7.913 22.996 1.00 95.25 178 GLN A CA 1
ATOM 1362 C C . GLN A 1 178 ? -19.969 7.228 22.557 1.00 95.25 178 GLN A C 1
ATOM 1364 O O . GLN A 1 178 ? -19.879 6.797 21.410 1.00 95.25 178 GLN A O 1
ATOM 1369 N N . TYR A 1 179 ? -18.979 7.079 23.445 1.00 95.44 179 TYR A N 1
ATOM 1370 C CA . TYR A 1 179 ? -17.725 6.399 23.094 1.00 95.44 179 TYR A CA 1
ATOM 1371 C C . TYR A 1 179 ? -17.929 4.913 22.792 1.00 95.44 179 TYR A C 1
ATOM 1373 O O . TYR A 1 179 ? -17.321 4.393 21.858 1.00 95.44 179 TYR A O 1
ATOM 1381 N N . VAL A 1 180 ? -18.797 4.230 23.544 1.00 95.62 180 VAL A N 1
ATOM 1382 C CA . VAL A 1 180 ? -19.125 2.818 23.297 1.00 95.62 180 VAL A CA 1
ATOM 1383 C C . VAL A 1 180 ? -19.848 2.649 21.959 1.00 95.62 180 VAL A C 1
ATOM 1385 O O . VAL A 1 180 ? -19.479 1.755 21.197 1.00 95.62 180 VAL A O 1
ATOM 1388 N N . SER A 1 181 ? -20.812 3.519 21.638 1.00 95.81 181 SER A N 1
ATOM 1389 C CA . SER A 1 181 ? -21.474 3.532 20.329 1.00 95.81 181 SER A CA 1
ATOM 1390 C C . SER A 1 181 ? -20.483 3.817 19.202 1.00 95.81 181 SER A C 1
ATOM 1392 O O . SER A 1 181 ? -20.393 3.028 18.273 1.00 95.81 181 SER A O 1
ATOM 1394 N N . ALA A 1 182 ? -19.645 4.850 19.325 1.00 96.50 182 ALA A N 1
ATOM 1395 C CA . ALA A 1 182 ? -18.633 5.167 18.315 1.00 96.50 182 ALA A CA 1
ATOM 1396 C C . ALA A 1 182 ? -17.654 4.002 18.086 1.00 96.50 182 ALA A C 1
ATOM 1398 O O . ALA A 1 182 ? -17.289 3.694 16.954 1.00 96.50 182 ALA A O 1
ATOM 1399 N N . ARG A 1 183 ? -17.254 3.307 19.157 1.00 97.19 183 ARG A N 1
ATOM 1400 C CA . ARG A 1 183 ? -16.403 2.113 19.085 1.00 97.19 183 ARG A CA 1
ATOM 1401 C C . ARG A 1 183 ? -17.115 0.940 18.413 1.00 97.19 183 ARG A C 1
ATOM 1403 O O . ARG A 1 183 ? -16.463 0.157 17.726 1.00 97.19 183 ARG A O 1
ATOM 1410 N N . ARG A 1 184 ? -18.429 0.808 18.608 1.00 97.00 184 ARG A N 1
ATOM 1411 C CA . ARG A 1 184 ? -19.263 -0.180 17.917 1.00 97.00 184 ARG A CA 1
ATOM 1412 C C . ARG A 1 184 ? -19.343 0.134 16.425 1.00 97.00 184 ARG A C 1
ATOM 1414 O O . ARG A 1 184 ? -18.991 -0.726 15.628 1.00 97.00 184 ARG A O 1
ATOM 1421 N N . ASP A 1 185 ? -19.686 1.368 16.074 1.00 96.31 185 ASP A N 1
ATOM 1422 C CA . ASP A 1 185 ? -19.818 1.824 14.689 1.00 96.31 185 ASP A CA 1
ATOM 1423 C C . ASP A 1 185 ? -18.496 1.686 13.924 1.00 96.31 185 ASP A C 1
ATOM 1425 O O . ASP A 1 185 ? -18.476 1.230 12.782 1.00 96.31 185 ASP A O 1
ATOM 1429 N N . LEU A 1 186 ? -17.369 2.002 14.572 1.00 96.31 186 LEU A N 1
ATOM 1430 C CA . LEU A 1 186 ? -16.036 1.835 13.995 1.00 96.31 186 LEU A CA 1
ATOM 1431 C C . LEU A 1 186 ? -15.755 0.369 13.627 1.00 96.31 186 LEU A C 1
ATOM 1433 O O . LEU A 1 186 ? -15.264 0.082 12.536 1.00 96.31 186 LEU A O 1
ATOM 1437 N N . VAL A 1 187 ? -16.070 -0.567 14.525 1.00 97.12 187 VAL A N 1
ATOM 1438 C CA . VAL A 1 187 ? -15.870 -2.005 14.289 1.00 97.12 187 VAL A CA 1
ATOM 1439 C C . VAL A 1 187 ? -16.846 -2.531 13.237 1.00 97.12 187 VAL A C 1
ATOM 1441 O O . VAL A 1 187 ? -16.439 -3.271 12.343 1.00 97.12 187 VAL A O 1
ATOM 1444 N N . ASP A 1 188 ? -18.111 -2.131 13.316 1.00 96.81 188 ASP A N 1
ATOM 1445 C CA . ASP A 1 188 ? -19.161 -2.644 12.441 1.00 96.81 188 ASP A CA 1
ATOM 1446 C C . ASP A 1 188 ? -18.997 -2.111 11.005 1.00 96.81 188 ASP A C 1
ATOM 1448 O O . ASP A 1 188 ? -19.153 -2.872 10.050 1.00 96.81 188 ASP A O 1
ATOM 1452 N N . TYR A 1 189 ? -18.609 -0.844 10.820 1.00 95.94 189 TYR A N 1
ATOM 1453 C CA . TYR A 1 189 ? -18.422 -0.246 9.493 1.00 95.94 189 TYR A CA 1
ATOM 1454 C C . TYR A 1 189 ? -17.011 -0.454 8.925 1.00 95.94 189 TYR A C 1
ATOM 1456 O O . TYR A 1 189 ? -16.857 -0.973 7.821 1.00 95.94 189 TYR A O 1
ATOM 1464 N N . ILE A 1 190 ? -15.965 -0.062 9.661 1.00 95.38 190 ILE A N 1
ATOM 1465 C CA . ILE A 1 190 ? -14.581 -0.128 9.162 1.00 95.38 190 ILE A CA 1
ATOM 1466 C C . ILE A 1 190 ? -13.997 -1.527 9.379 1.00 95.38 190 ILE A C 1
ATOM 1468 O O . ILE A 1 190 ? -13.381 -2.101 8.479 1.00 95.38 190 ILE A O 1
ATOM 1472 N N . GLY A 1 191 ? -14.225 -2.112 10.557 1.00 95.25 191 GLY A N 1
ATOM 1473 C CA . GLY A 1 191 ? -13.731 -3.451 10.878 1.00 95.25 191 GLY A CA 1
ATOM 1474 C C . GLY A 1 191 ? -14.297 -4.536 9.959 1.00 95.25 191 GLY A C 1
ATOM 1475 O O . GLY A 1 191 ? -13.561 -5.445 9.564 1.00 95.25 191 GLY A O 1
ATOM 1476 N N . SER A 1 192 ? -15.564 -4.424 9.546 1.00 95.88 192 SER A N 1
ATOM 1477 C CA . SER A 1 192 ? -16.158 -5.350 8.571 1.00 95.88 192 SER A CA 1
ATOM 1478 C C . SER A 1 192 ? -15.468 -5.276 7.207 1.00 95.88 192 SER A C 1
ATOM 1480 O O . SER A 1 192 ? -15.188 -6.321 6.621 1.00 95.88 192 SER A O 1
ATOM 1482 N N . LYS A 1 193 ? -15.093 -4.076 6.740 1.00 95.81 193 LYS A N 1
ATOM 1483 C CA . LYS A 1 193 ? -14.358 -3.896 5.478 1.00 95.81 193 LYS A CA 1
ATOM 1484 C C . LYS A 1 193 ? -12.966 -4.507 5.516 1.00 95.81 193 LYS A C 1
ATOM 1486 O O . LYS A 1 193 ? -12.588 -5.205 4.579 1.00 95.81 193 LYS A O 1
ATOM 1491 N N . PHE A 1 194 ? -12.227 -4.330 6.608 1.00 95.56 194 PHE A N 1
ATOM 1492 C CA . PHE A 1 194 ? -10.932 -4.998 6.756 1.00 95.56 194 PHE A CA 1
ATOM 1493 C C . PHE A 1 194 ? -11.067 -6.523 6.854 1.00 95.56 194 PHE A C 1
ATOM 1495 O O . PHE A 1 194 ? -10.257 -7.249 6.283 1.00 95.56 194 PHE A O 1
ATOM 1502 N N . THR A 1 195 ? -12.120 -7.019 7.507 1.00 94.38 195 THR A N 1
ATOM 1503 C CA . THR A 1 195 ? -12.402 -8.463 7.581 1.00 94.38 195 THR A CA 1
ATOM 1504 C C . THR A 1 195 ? -12.720 -9.048 6.202 1.00 94.38 195 THR A C 1
ATOM 1506 O O . THR A 1 195 ? -12.279 -10.147 5.878 1.00 94.38 195 THR A O 1
ATOM 1509 N N . GLU A 1 196 ? -13.464 -8.313 5.376 1.00 95.25 196 GLU A N 1
ATOM 1510 C CA . GLU A 1 196 ? -13.793 -8.691 4.001 1.00 95.25 196 GLU A CA 1
ATOM 1511 C C . GLU A 1 196 ? -12.545 -8.748 3.107 1.00 95.25 196 GLU A C 1
ATOM 1513 O O . GLU A 1 196 ? -12.319 -9.769 2.458 1.00 95.25 196 GLU A O 1
ATOM 1518 N N . ILE A 1 197 ? -11.685 -7.724 3.161 1.00 92.56 197 ILE A N 1
ATOM 1519 C CA . ILE A 1 197 ? -10.415 -7.686 2.414 1.00 92.56 197 ILE A CA 1
ATOM 1520 C C . ILE A 1 197 ? -9.516 -8.872 2.791 1.00 92.56 197 ILE A C 1
ATOM 1522 O O . ILE A 1 197 ? -8.960 -9.542 1.921 1.00 92.56 197 ILE A O 1
ATOM 1526 N N . GLU A 1 198 ? -9.380 -9.160 4.084 1.00 92.50 198 GLU A N 1
ATOM 1527 C CA . GLU A 1 198 ? -8.537 -10.262 4.553 1.00 92.50 198 GLU A CA 1
ATOM 1528 C C . GLU A 1 198 ? -9.129 -11.641 4.212 1.00 92.50 198 GLU A C 1
ATOM 1530 O O . GLU A 1 198 ? -8.391 -12.590 3.939 1.00 92.50 198 GLU A O 1
ATOM 1535 N N . ARG A 1 199 ? -10.463 -11.759 4.174 1.00 92.94 199 ARG A N 1
ATOM 1536 C CA . ARG A 1 199 ? -11.160 -12.974 3.727 1.00 92.94 199 ARG A CA 1
ATOM 1537 C C . ARG A 1 199 ? -10.893 -13.264 2.249 1.00 92.94 199 ARG A C 1
ATOM 1539 O O . ARG A 1 199 ? -10.721 -14.425 1.888 1.00 92.94 199 ARG A O 1
ATOM 1546 N N . GLU A 1 200 ? -10.874 -12.234 1.407 1.00 92.12 200 GLU A N 1
ATOM 1547 C CA . GLU A 1 200 ? -10.597 -12.364 -0.029 1.00 92.12 200 GLU A CA 1
ATOM 1548 C C . GLU A 1 200 ? -9.118 -12.649 -0.312 1.00 92.12 200 GLU A C 1
ATOM 1550 O O . GLU A 1 200 ? -8.783 -13.487 -1.154 1.00 92.12 200 GLU A O 1
ATOM 1555 N N . ALA A 1 201 ? -8.219 -11.973 0.402 1.00 88.56 201 ALA A N 1
ATOM 1556 C CA . ALA A 1 201 ? -6.781 -12.088 0.217 1.00 88.56 201 ALA A CA 1
ATOM 1557 C C . ALA A 1 201 ? -6.072 -12.283 1.569 1.00 88.56 201 ALA A C 1
ATOM 1559 O O . ALA A 1 201 ? -5.630 -11.307 2.179 1.00 88.56 201 ALA A O 1
ATOM 1560 N N . PRO A 1 202 ? -5.889 -13.536 2.029 1.00 90.88 202 PRO A N 1
ATOM 1561 C CA . PRO A 1 202 ? -5.235 -13.791 3.305 1.00 90.88 202 PRO A CA 1
ATOM 1562 C C . PRO A 1 202 ? -3.765 -13.363 3.263 1.00 90.88 202 PRO A C 1
ATOM 1564 O O . PRO A 1 202 ? -3.022 -13.699 2.331 1.00 90.88 202 PRO A O 1
ATOM 1567 N N . GLY A 1 203 ? -3.331 -12.657 4.300 1.00 89.38 203 GLY A N 1
ATOM 1568 C CA . GLY A 1 203 ? -2.004 -12.069 4.406 1.00 89.38 203 GLY A CA 1
ATOM 1569 C C . GLY A 1 203 ? -1.890 -10.677 3.779 1.00 89.38 203 GLY A C 1
ATOM 1570 O O . GLY A 1 203 ? -0.775 -10.162 3.650 1.00 89.38 203 GLY A O 1
ATOM 1571 N N . ARG A 1 204 ? -2.997 -10.067 3.331 1.00 90.25 204 ARG A N 1
ATOM 1572 C CA . ARG A 1 204 ? -2.971 -8.758 2.664 1.00 90.25 204 ARG A CA 1
ATOM 1573 C C 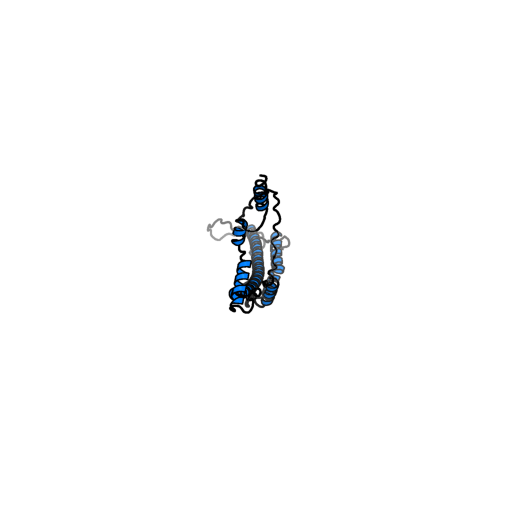. ARG A 1 204 ? -2.758 -7.633 3.668 1.00 90.25 204 ARG A C 1
ATOM 1575 O O . ARG A 1 204 ? -1.812 -6.857 3.497 1.00 90.25 204 ARG A O 1
ATOM 1582 N N . LEU A 1 205 ? -3.578 -7.586 4.717 1.00 91.81 205 LEU A N 1
ATOM 1583 C CA . LEU A 1 205 ? -3.551 -6.518 5.719 1.00 91.81 205 LEU A CA 1
ATOM 1584 C C . LEU A 1 205 ? -2.558 -6.812 6.842 1.00 91.81 205 LEU A C 1
ATOM 1586 O O . LEU A 1 205 ? -1.779 -5.946 7.233 1.00 91.81 205 LEU A O 1
ATOM 1590 N N . TYR A 1 206 ? -2.538 -8.046 7.337 1.00 89.56 206 TYR A N 1
ATOM 1591 C CA . TYR A 1 206 ? -1.637 -8.466 8.408 1.00 89.56 206 TYR A CA 1
ATOM 1592 C C . TYR A 1 206 ? -1.008 -9.826 8.106 1.00 89.56 206 TYR A C 1
ATOM 1594 O O . TYR A 1 206 ? -1.494 -10.594 7.285 1.00 89.56 206 TYR A O 1
ATOM 1602 N N . GLY A 1 207 ? 0.126 -10.121 8.744 1.00 89.56 207 GLY A N 1
ATOM 1603 C CA . GLY A 1 207 ? 0.880 -11.347 8.476 1.00 89.56 207 GLY A CA 1
ATOM 1604 C C . GLY A 1 207 ? 1.570 -11.359 7.105 1.00 89.56 207 GLY A C 1
ATOM 1605 O O . GLY A 1 207 ? 1.927 -10.308 6.557 1.00 89.56 207 GLY A O 1
ATOM 1606 N N . LEU A 1 208 ? 1.800 -12.566 6.582 1.00 88.19 208 LEU A N 1
ATOM 1607 C CA . LEU A 1 208 ? 2.539 -12.830 5.345 1.00 88.19 208 LEU A CA 1
ATOM 1608 C C . LEU A 1 208 ? 1.595 -13.373 4.256 1.00 88.19 208 LEU A C 1
ATOM 1610 O O . LEU A 1 208 ? 0.855 -14.323 4.525 1.00 88.19 208 LEU A O 1
ATOM 1614 N N . PRO A 1 209 ? 1.630 -12.822 3.028 1.00 90.88 209 PRO A N 1
ATOM 1615 C CA . PRO A 1 209 ? 0.892 -13.370 1.894 1.00 90.88 209 PRO A CA 1
ATOM 1616 C C . PRO A 1 209 ? 1.309 -14.812 1.578 1.00 90.88 209 PRO A C 1
ATOM 1618 O O . PRO A 1 209 ? 2.496 -15.133 1.561 1.00 90.88 209 PRO A O 1
ATOM 1621 N N . LYS A 1 210 ? 0.334 -15.673 1.259 1.00 87.38 210 LYS A N 1
ATOM 1622 C CA . LYS A 1 210 ? 0.593 -17.073 0.856 1.00 87.38 210 LYS A CA 1
ATOM 1623 C C . LYS A 1 210 ? 1.131 -17.210 -0.573 1.00 87.38 210 LYS A C 1
ATOM 1625 O O . LYS A 1 210 ? 1.766 -18.207 -0.896 1.00 87.38 210 LYS A O 1
ATOM 1630 N N . ARG A 1 211 ? 0.843 -16.227 -1.429 1.00 89.19 211 ARG A N 1
ATOM 1631 C CA . ARG A 1 211 ? 1.245 -16.174 -2.842 1.00 89.19 211 ARG A CA 1
ATOM 1632 C C . ARG A 1 211 ? 2.062 -14.919 -3.111 1.00 89.19 211 ARG A C 1
ATOM 1634 O O . ARG A 1 211 ? 1.991 -13.955 -2.347 1.00 89.19 211 ARG A O 1
ATOM 1641 N N . SER A 1 212 ? 2.834 -14.932 -4.196 1.00 91.06 212 SER A N 1
ATOM 1642 C CA . SER A 1 212 ? 3.640 -13.774 -4.584 1.00 91.06 212 SER A CA 1
ATOM 1643 C C . SER A 1 212 ? 2.757 -12.545 -4.767 1.00 91.06 212 SER A C 1
ATOM 1645 O O . SER A 1 212 ? 1.773 -12.558 -5.505 1.00 91.06 212 SER A O 1
ATOM 1647 N N . VAL A 1 213 ? 3.155 -11.443 -4.139 1.00 89.88 213 VAL A N 1
ATOM 1648 C CA . VAL A 1 213 ? 2.495 -10.146 -4.295 1.00 89.88 213 VAL A CA 1
ATOM 1649 C C . VAL A 1 213 ? 2.516 -9.671 -5.749 1.00 89.88 213 VAL A C 1
ATOM 1651 O O . VAL A 1 213 ? 1.627 -8.923 -6.147 1.00 89.88 213 VAL A O 1
ATOM 1654 N N . PHE A 1 214 ? 3.491 -10.120 -6.540 1.00 92.62 214 PHE A N 1
ATOM 1655 C CA . PHE A 1 214 ? 3.693 -9.729 -7.937 1.00 92.62 214 PHE A CA 1
ATOM 1656 C C . PHE A 1 214 ? 3.069 -10.698 -8.946 1.00 92.62 214 PHE A C 1
ATOM 1658 O O . PHE A 1 214 ? 3.392 -10.639 -10.127 1.00 92.62 214 PHE A O 1
ATOM 1665 N N . GLU A 1 215 ? 2.203 -11.606 -8.503 1.00 89.94 215 GLU A N 1
ATOM 1666 C CA . GLU A 1 215 ? 1.470 -12.479 -9.418 1.00 89.94 215 GLU A CA 1
ATOM 1667 C C . GLU A 1 215 ? 0.635 -11.650 -10.414 1.00 89.94 215 GLU A C 1
ATOM 1669 O O . GLU A 1 215 ? -0.057 -10.707 -10.010 1.00 89.94 215 GLU A O 1
ATOM 1674 N N . ALA A 1 216 ? 0.730 -11.996 -11.704 1.00 88.38 216 ALA A N 1
ATOM 1675 C CA . ALA A 1 216 ? 0.088 -11.298 -12.824 1.00 88.38 216 ALA A CA 1
ATOM 1676 C C . ALA A 1 216 ? 0.471 -9.809 -12.968 1.00 88.38 216 ALA A C 1
ATOM 1678 O O . ALA A 1 216 ? -0.341 -8.988 -13.386 1.00 88.38 216 ALA A O 1
ATOM 1679 N N . ILE A 1 217 ? 1.706 -9.430 -12.615 1.00 93.12 217 ILE A N 1
ATOM 1680 C CA . ILE A 1 217 ? 2.181 -8.047 -12.798 1.00 93.12 217 ILE A CA 1
ATOM 1681 C C . ILE A 1 217 ? 2.513 -7.708 -14.260 1.00 93.12 217 ILE A C 1
ATOM 1683 O O . ILE A 1 217 ? 2.688 -6.539 -14.588 1.00 93.12 217 ILE A O 1
ATOM 1687 N N . ASP A 1 218 ? 2.589 -8.700 -15.147 1.00 91.56 218 ASP A N 1
ATOM 1688 C CA . ASP A 1 218 ? 3.055 -8.526 -16.529 1.00 91.56 218 ASP A CA 1
ATOM 1689 C C . ASP A 1 218 ? 2.231 -7.493 -17.311 1.00 91.56 218 ASP A C 1
ATOM 1691 O O . ASP A 1 218 ? 2.794 -6.685 -18.048 1.00 91.56 218 ASP A O 1
ATOM 1695 N N . GLU A 1 219 ? 0.919 -7.426 -17.076 1.00 91.25 219 GLU A N 1
ATOM 1696 C CA . GLU A 1 219 ? 0.050 -6.408 -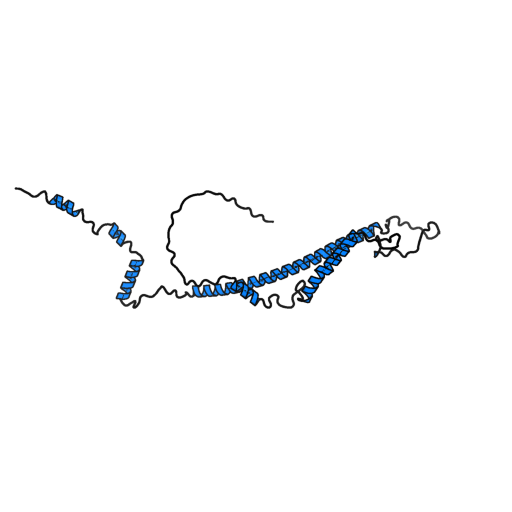17.679 1.00 91.25 219 GLU A CA 1
ATOM 1697 C C . GLU A 1 219 ? 0.368 -4.985 -17.197 1.00 91.25 219 GLU A C 1
ATOM 1699 O O . GLU A 1 219 ? 0.275 -4.023 -17.960 1.00 91.25 219 GLU A O 1
ATOM 1704 N N . GLU A 1 220 ? 0.725 -4.824 -15.918 1.00 91.44 220 GLU A N 1
ATOM 1705 C CA . GLU A 1 220 ? 1.145 -3.533 -15.363 1.00 91.44 220 GLU A CA 1
ATOM 1706 C C . GLU A 1 220 ? 2.506 -3.125 -15.944 1.00 91.44 220 GLU A C 1
ATOM 1708 O O . GLU A 1 220 ? 2.728 -1.952 -16.244 1.00 91.44 220 GLU A O 1
ATOM 1713 N N . ILE A 1 221 ? 3.402 -4.097 -16.151 1.00 93.00 221 ILE A N 1
ATOM 1714 C CA . ILE A 1 221 ? 4.710 -3.878 -16.778 1.00 93.00 221 ILE A CA 1
ATOM 1715 C C . ILE A 1 221 ? 4.536 -3.435 -18.231 1.00 93.00 221 ILE A C 1
ATOM 1717 O O . ILE A 1 221 ? 5.175 -2.467 -18.637 1.00 93.00 221 ILE A O 1
ATOM 1721 N N . GLN A 1 222 ? 3.669 -4.099 -19.001 1.00 92.75 222 GLN A N 1
ATOM 1722 C CA . GLN A 1 222 ? 3.371 -3.725 -20.388 1.00 92.75 222 GLN A CA 1
ATOM 1723 C C . GLN A 1 222 ? 2.817 -2.302 -20.477 1.00 92.75 222 GLN A C 1
ATOM 1725 O O . GLN A 1 222 ? 3.341 -1.493 -21.241 1.00 92.75 222 GLN A O 1
ATOM 1730 N N . ARG A 1 223 ? 1.851 -1.950 -19.619 1.00 92.38 223 ARG A N 1
ATOM 1731 C CA . ARG A 1 223 ? 1.307 -0.584 -19.539 1.00 92.38 223 ARG A CA 1
ATOM 1732 C C . ARG A 1 223 ? 2.377 0.460 -19.211 1.00 92.38 223 ARG A C 1
ATOM 1734 O O . ARG A 1 223 ? 2.396 1.541 -19.798 1.00 92.38 223 ARG A O 1
ATOM 1741 N N . GLU A 1 224 ? 3.288 0.162 -18.284 1.00 91.81 224 GLU A N 1
ATOM 1742 C CA . GLU A 1 224 ? 4.406 1.065 -17.979 1.00 91.81 224 GLU A CA 1
ATOM 1743 C C . GLU A 1 224 ? 5.427 1.142 -19.123 1.00 91.81 224 GLU A C 1
ATOM 1745 O O . GLU A 1 224 ? 6.017 2.200 -19.341 1.00 91.81 224 GLU A O 1
ATOM 1750 N N . LEU A 1 225 ? 5.618 0.064 -19.887 1.00 91.31 225 LEU A N 1
ATOM 1751 C CA . LEU A 1 225 ? 6.514 0.038 -21.041 1.00 91.31 225 LEU A CA 1
ATOM 1752 C C . LEU A 1 225 ? 5.968 0.871 -22.210 1.00 91.31 225 LEU A C 1
ATOM 1754 O O . LEU A 1 225 ? 6.728 1.627 -22.815 1.00 91.31 225 LEU A O 1
ATOM 1758 N N . GLU A 1 226 ? 4.666 0.780 -22.486 1.00 91.00 226 GLU A N 1
ATOM 1759 C CA . GLU A 1 226 ? 3.958 1.594 -23.487 1.00 91.00 226 GLU A CA 1
ATOM 1760 C C . GLU A 1 226 ? 3.988 3.086 -23.145 1.00 91.00 226 GLU A C 1
ATOM 1762 O O . GLU A 1 226 ? 4.089 3.938 -24.027 1.00 91.00 226 GLU A O 1
ATOM 1767 N N . ARG A 1 227 ? 3.954 3.413 -21.850 1.00 91.50 227 ARG A N 1
ATOM 1768 C CA . ARG A 1 227 ? 4.063 4.792 -21.368 1.00 91.50 227 ARG A CA 1
ATOM 1769 C C . ARG A 1 227 ? 5.449 5.399 -21.611 1.00 91.50 227 ARG A C 1
ATOM 1771 O O . ARG A 1 227 ? 5.574 6.624 -21.666 1.00 91.50 227 ARG A O 1
ATOM 1778 N N . LEU A 1 228 ? 6.500 4.582 -21.701 1.00 87.00 228 LEU A N 1
ATOM 1779 C CA . LEU A 1 228 ? 7.856 5.071 -21.943 1.00 87.00 228 LEU A CA 1
ATOM 1780 C C . LEU A 1 228 ? 8.042 5.413 -23.427 1.00 87.00 228 LEU A C 1
ATOM 1782 O O . LEU A 1 228 ? 7.703 4.592 -24.280 1.00 87.00 228 LEU A O 1
ATOM 1786 N N . PRO A 1 229 ? 8.676 6.551 -23.763 1.00 83.50 229 PRO A N 1
ATOM 1787 C CA . PRO A 1 229 ? 8.938 6.905 -25.153 1.00 83.50 229 PRO A CA 1
ATOM 1788 C C . PRO A 1 229 ? 9.797 5.828 -25.831 1.00 83.50 229 PRO A C 1
ATOM 1790 O O . PRO A 1 229 ? 10.702 5.289 -25.180 1.00 83.50 229 PRO A O 1
ATOM 1793 N N . PRO A 1 230 ? 9.538 5.496 -27.112 1.00 79.38 230 PRO A N 1
ATOM 1794 C CA . PRO A 1 230 ? 10.352 4.533 -27.842 1.00 79.38 230 PRO A CA 1
ATOM 1795 C C . PRO A 1 230 ? 11.820 4.971 -27.839 1.00 79.38 230 PRO A C 1
ATOM 1797 O O . PRO A 1 230 ? 12.119 6.166 -27.867 1.00 79.38 230 PRO A O 1
ATOM 1800 N N . VAL A 1 231 ? 12.743 4.002 -27.803 1.00 70.19 231 VAL A N 1
ATOM 1801 C CA . VAL A 1 231 ? 14.164 4.294 -28.035 1.00 70.19 231 VAL A CA 1
ATOM 1802 C C . VAL A 1 231 ? 14.239 4.875 -29.437 1.00 70.19 231 VAL A C 1
ATOM 1804 O O . VAL A 1 231 ? 13.923 4.174 -30.397 1.00 70.19 231 VAL A O 1
ATOM 1807 N N . ALA A 1 232 ? 14.575 6.160 -29.544 1.00 64.75 232 ALA A N 1
ATOM 1808 C CA . ALA A 1 232 ? 14.748 6.806 -30.830 1.00 64.75 232 ALA A CA 1
ATOM 1809 C C . ALA A 1 232 ? 15.802 6.013 -31.609 1.00 64.75 232 ALA A C 1
ATOM 1811 O O . ALA A 1 232 ? 16.972 5.982 -31.227 1.00 64.75 232 ALA A O 1
ATOM 1812 N N . SER A 1 233 ? 15.386 5.342 -32.683 1.00 57.19 233 SER A N 1
ATOM 1813 C CA . SER A 1 233 ? 16.322 4.916 -33.708 1.00 57.19 233 SER A CA 1
ATOM 1814 C C . SER A 1 233 ? 16.894 6.201 -34.282 1.00 57.19 233 SER A C 1
ATOM 1816 O O . SER A 1 233 ? 16.169 6.993 -34.883 1.00 57.19 233 SER A O 1
ATOM 1818 N N . SER A 1 234 ? 18.168 6.467 -34.027 1.00 54.69 234 SER A N 1
ATOM 1819 C CA . SER A 1 234 ? 18.887 7.572 -34.642 1.00 54.69 234 SER A CA 1
ATOM 1820 C C . SER A 1 234 ? 18.998 7.310 -36.146 1.00 54.69 234 SER A C 1
ATOM 1822 O O . SER A 1 234 ? 20.005 6.798 -36.615 1.00 54.69 234 SER A O 1
ATOM 1824 N N . SER A 1 235 ? 17.939 7.615 -36.895 1.00 50.09 235 SER A N 1
ATOM 1825 C CA . SER A 1 235 ? 17.894 7.554 -38.360 1.00 50.09 235 SER A CA 1
ATOM 1826 C C . SER A 1 235 ? 17.490 8.892 -38.985 1.00 50.09 235 SER A C 1
ATOM 1828 O O . SER A 1 235 ? 17.047 8.949 -40.126 1.00 50.09 235 SER A O 1
ATOM 1830 N N . SER A 1 236 ? 17.667 10.003 -38.265 1.00 45.81 236 SER A N 1
ATOM 1831 C CA . SER A 1 236 ? 17.479 11.335 -38.842 1.00 45.81 236 SER A CA 1
ATOM 1832 C C . SER A 1 236 ? 18.426 12.362 -38.224 1.00 45.81 236 SER A C 1
ATOM 1834 O O . SER A 1 236 ? 18.030 13.205 -37.415 1.00 45.81 236 SER A O 1
ATOM 1836 N N . SER A 1 237 ? 19.689 12.333 -38.637 1.00 42.34 237 SER A N 1
ATOM 1837 C CA . SER A 1 237 ? 20.549 13.516 -38.612 1.00 42.34 237 SER A CA 1
ATOM 1838 C C . SER A 1 237 ? 20.100 14.482 -39.718 1.00 42.34 237 SER A C 1
ATOM 1840 O O . SER A 1 237 ? 20.776 14.679 -40.721 1.00 42.34 237 SER A O 1
ATOM 1842 N N . GLN A 1 238 ? 18.931 15.111 -39.549 1.00 46.06 238 GLN A N 1
ATOM 1843 C CA . GLN A 1 238 ? 18.649 16.338 -40.291 1.00 46.06 238 GLN A CA 1
ATOM 1844 C C . GLN A 1 238 ? 19.575 17.428 -39.749 1.00 46.06 238 GLN A C 1
ATOM 1846 O O . GLN A 1 238 ? 19.436 17.901 -38.619 1.00 46.06 238 GLN A O 1
ATOM 1851 N N . THR A 1 239 ? 20.542 17.787 -40.581 1.00 42.44 239 THR A N 1
ATOM 1852 C CA . THR A 1 239 ? 21.414 18.951 -40.489 1.00 42.44 239 THR A CA 1
ATOM 1853 C C . THR A 1 239 ? 20.597 20.210 -40.189 1.00 42.44 239 THR A C 1
ATOM 1855 O O . THR A 1 239 ? 20.049 20.864 -41.074 1.00 42.44 239 THR A O 1
ATOM 1858 N N . ARG A 1 240 ? 20.508 20.589 -38.910 1.00 40.47 240 ARG A N 1
ATOM 1859 C CA . ARG A 1 240 ? 20.048 21.928 -38.536 1.00 40.47 240 ARG A CA 1
ATOM 1860 C C . ARG A 1 240 ? 21.184 22.904 -38.800 1.00 40.47 240 ARG A C 1
ATOM 1862 O O . ARG A 1 240 ? 22.140 22.984 -38.033 1.00 40.47 240 ARG A O 1
ATOM 1869 N N . GLY A 1 241 ? 21.062 23.624 -39.913 1.00 36.34 241 GLY A N 1
ATOM 1870 C CA . GLY A 1 241 ? 21.890 24.775 -40.237 1.00 36.34 241 GLY A CA 1
ATOM 1871 C C . GLY A 1 241 ? 21.935 25.756 -39.067 1.00 36.34 241 GLY A C 1
ATOM 1872 O O . GLY A 1 241 ? 20.909 26.171 -38.530 1.00 36.34 241 GLY A O 1
ATOM 1873 N N . SER A 1 242 ? 23.155 26.097 -38.670 1.00 41.22 242 SER A N 1
ATOM 1874 C CA . SER A 1 242 ? 23.470 27.155 -37.720 1.00 41.22 242 SER A CA 1
ATOM 1875 C C . SER A 1 242 ? 23.041 28.507 -38.299 1.00 41.22 242 SER A C 1
ATOM 1877 O O . SER A 1 242 ? 23.780 29.138 -39.051 1.00 41.22 242 SER A O 1
ATOM 1879 N N . SER A 1 243 ? 21.831 28.961 -37.970 1.00 37.00 243 SER A N 1
ATOM 1880 C CA . SER A 1 243 ? 21.461 30.369 -38.108 1.00 37.00 243 SER A CA 1
ATOM 1881 C C . SER A 1 243 ? 21.782 31.077 -36.794 1.00 37.00 243 SER A C 1
ATOM 1883 O O . SER A 1 243 ? 21.003 31.051 -35.839 1.00 37.00 243 SER A O 1
ATOM 1885 N N . ILE A 1 244 ? 22.961 31.692 -36.740 1.00 41.56 244 ILE A N 1
ATOM 1886 C CA . ILE A 1 244 ? 23.350 32.627 -35.684 1.00 41.56 244 ILE A CA 1
ATOM 1887 C C . ILE A 1 244 ? 22.407 33.836 -35.766 1.00 41.56 244 ILE A C 1
ATOM 1889 O O . ILE A 1 244 ? 22.497 34.639 -36.691 1.00 41.56 244 ILE A O 1
ATOM 1893 N N . ALA A 1 245 ? 21.490 33.958 -34.806 1.00 40.81 245 ALA A N 1
ATOM 1894 C CA . ALA A 1 245 ? 20.669 35.152 -34.617 1.00 40.81 245 ALA A CA 1
ATOM 1895 C C . ALA A 1 245 ? 21.382 36.149 -33.675 1.00 40.81 245 ALA A C 1
ATOM 1897 O O . ALA A 1 245 ? 22.029 35.723 -32.711 1.00 40.81 245 ALA A O 1
ATOM 1898 N N . PRO A 1 246 ? 21.282 37.471 -33.912 1.00 42.44 246 PRO A N 1
ATOM 1899 C CA . PRO A 1 246 ? 21.999 38.467 -33.130 1.00 42.44 246 PRO A CA 1
ATOM 1900 C C . PRO A 1 246 ? 21.381 38.656 -31.738 1.00 42.44 246 PRO A C 1
ATOM 1902 O O . PRO A 1 246 ? 20.173 38.793 -31.552 1.00 42.44 246 PRO A O 1
ATOM 1905 N N . ARG A 1 247 ? 22.268 38.680 -30.743 1.00 34.59 247 ARG A N 1
ATOM 1906 C CA . ARG A 1 247 ? 21.999 38.805 -29.310 1.00 34.59 247 ARG A CA 1
ATOM 1907 C C . ARG A 1 247 ? 21.563 40.235 -28.961 1.00 34.59 247 ARG A C 1
ATOM 1909 O O . ARG A 1 247 ? 22.394 41.136 -28.918 1.00 34.59 247 ARG A O 1
ATOM 1916 N N . SER A 1 248 ? 20.278 40.431 -28.662 1.00 37.94 248 SER A N 1
ATOM 1917 C CA . SER A 1 248 ? 19.764 41.670 -28.060 1.00 37.94 248 SER A CA 1
ATOM 1918 C C . SER A 1 248 ? 19.905 41.620 -26.534 1.00 37.94 248 SER A C 1
ATOM 1920 O O . SER A 1 248 ? 19.462 40.676 -25.879 1.00 37.94 248 SER A O 1
ATOM 1922 N N . GLN A 1 249 ? 20.570 42.626 -25.966 1.00 45.16 249 GLN A N 1
ATOM 1923 C CA . GLN A 1 249 ? 20.725 42.835 -24.527 1.00 45.16 249 GLN A CA 1
ATOM 1924 C C . GLN A 1 249 ? 19.453 43.450 -23.927 1.00 45.16 249 GLN A C 1
ATOM 1926 O O . GLN A 1 249 ? 19.107 44.572 -24.292 1.00 45.16 249 GLN A O 1
ATOM 1931 N N . LYS A 1 250 ? 18.841 42.814 -22.915 1.00 35.47 250 LYS A N 1
ATOM 1932 C CA . LYS A 1 250 ? 18.176 43.535 -21.809 1.00 35.47 250 LYS A CA 1
ATOM 1933 C C . LYS A 1 250 ? 17.844 42.623 -20.623 1.00 35.47 250 LYS A C 1
ATOM 1935 O O . LYS A 1 250 ? 17.331 41.531 -20.818 1.00 35.47 250 LYS A O 1
ATOM 1940 N N . GLY A 1 251 ? 18.045 43.136 -19.406 1.00 36.72 251 GLY A N 1
ATOM 1941 C CA . GLY A 1 251 ? 17.248 42.741 -18.236 1.00 36.72 251 GLY A CA 1
ATOM 1942 C C . GLY A 1 251 ? 17.992 42.034 -17.104 1.00 36.72 251 GLY A C 1
ATOM 1943 O O . GLY A 1 251 ? 17.994 40.815 -17.011 1.00 36.72 251 GLY A O 1
ATOM 1944 N N . LYS A 1 252 ? 18.552 42.824 -16.185 1.00 42.97 252 LYS A N 1
ATOM 1945 C CA . LYS A 1 252 ? 18.899 42.425 -14.811 1.00 42.97 252 LYS A CA 1
ATOM 1946 C C . LYS A 1 252 ? 17.608 42.038 -14.068 1.00 42.97 252 LYS A C 1
ATOM 1948 O O . LYS A 1 252 ? 16.759 42.904 -13.883 1.00 42.97 252 LYS A O 1
ATOM 1953 N N . ALA A 1 253 ? 17.493 40.806 -13.576 1.00 36.81 253 ALA A N 1
ATOM 1954 C CA . ALA A 1 253 ? 16.579 40.469 -12.485 1.00 36.81 253 ALA A CA 1
ATOM 1955 C C . ALA A 1 253 ? 17.223 39.401 -11.591 1.00 36.81 253 ALA A C 1
ATOM 1957 O O . ALA A 1 253 ? 17.762 38.402 -12.056 1.00 36.81 253 ALA A O 1
ATOM 1958 N N . LYS A 1 254 ? 17.234 39.703 -10.298 1.00 42.75 254 LYS A N 1
ATOM 1959 C CA . LYS A 1 254 ? 17.944 39.032 -9.211 1.00 42.75 254 LYS A CA 1
ATOM 1960 C C . LYS A 1 254 ? 16.962 38.047 -8.570 1.00 42.75 254 LYS A C 1
ATOM 1962 O O . LYS A 1 254 ? 16.001 38.505 -7.961 1.00 42.75 254 LYS A O 1
ATOM 1967 N N . ALA A 1 255 ? 17.174 36.740 -8.706 1.00 39.59 255 ALA A N 1
ATOM 1968 C CA . ALA A 1 255 ? 16.400 35.734 -7.977 1.00 39.59 255 ALA A CA 1
ATOM 1969 C C . ALA A 1 255 ? 17.163 35.337 -6.705 1.00 39.59 255 ALA A C 1
ATOM 1971 O O . ALA A 1 255 ? 18.314 34.906 -6.769 1.00 39.59 255 ALA A O 1
ATOM 1972 N N . ARG A 1 256 ? 16.532 35.590 -5.553 1.00 42.88 256 ARG A N 1
ATOM 1973 C CA . ARG A 1 256 ? 16.963 35.148 -4.222 1.00 42.88 256 ARG A CA 1
ATOM 1974 C C . ARG A 1 256 ? 16.857 33.624 -4.138 1.00 42.88 256 ARG A C 1
ATOM 1976 O O . ARG A 1 256 ? 15.928 33.055 -4.701 1.00 42.88 256 ARG A O 1
ATOM 1983 N N . GLY A 1 257 ? 17.821 33.013 -3.453 1.00 38.62 257 GLY A N 1
ATOM 1984 C CA . GLY A 1 257 ? 17.815 31.591 -3.132 1.00 38.62 257 GLY A CA 1
ATOM 1985 C C . GLY A 1 257 ? 16.666 31.249 -2.193 1.00 38.62 257 GLY A C 1
ATOM 1986 O O . GLY A 1 257 ? 16.394 32.008 -1.263 1.00 38.62 257 GLY A O 1
ATOM 1987 N N . ASP A 1 258 ? 16.018 30.127 -2.485 1.00 44.47 258 ASP A N 1
ATOM 1988 C CA . ASP A 1 258 ? 15.069 29.479 -1.593 1.00 44.47 258 ASP A CA 1
ATOM 1989 C C . ASP A 1 258 ? 15.839 28.455 -0.755 1.00 44.47 258 ASP A C 1
ATOM 1991 O O . ASP A 1 258 ? 16.569 27.599 -1.264 1.00 44.47 258 ASP A O 1
ATOM 1995 N N . GLU A 1 259 ? 15.728 28.664 0.544 1.00 46.38 259 GLU A N 1
ATOM 1996 C CA . GLU A 1 259 ? 16.346 27.965 1.655 1.00 46.38 259 GLU A CA 1
ATOM 1997 C C . GLU A 1 259 ? 15.630 26.620 1.843 1.00 46.38 259 GLU A C 1
ATOM 1999 O O . GLU A 1 259 ? 14.405 26.568 1.928 1.00 46.38 259 GLU A O 1
ATOM 2004 N N . MET A 1 260 ? 16.380 25.513 1.837 1.00 50.62 260 MET A N 1
ATOM 2005 C CA . MET A 1 260 ? 15.815 24.192 2.117 1.00 50.62 260 MET A CA 1
ATOM 2006 C C . MET A 1 260 ? 15.594 24.040 3.620 1.00 50.62 260 MET A C 1
ATOM 2008 O O . MET A 1 260 ? 16.556 23.926 4.377 1.00 50.62 260 MET A O 1
ATOM 2012 N N . ASP A 1 261 ? 14.326 24.005 4.017 1.00 49.94 261 ASP A N 1
ATOM 2013 C CA . ASP A 1 261 ? 13.879 23.626 5.354 1.00 49.94 261 ASP A CA 1
ATOM 2014 C C . ASP A 1 261 ? 13.998 22.099 5.507 1.00 49.94 261 ASP A C 1
ATOM 2016 O O . ASP A 1 261 ? 13.315 21.326 4.827 1.00 49.94 261 ASP A O 1
ATOM 2020 N N . LEU A 1 262 ? 14.942 21.668 6.342 1.00 46.78 262 LEU A N 1
ATOM 2021 C CA . LEU A 1 262 ? 15.123 20.282 6.764 1.00 46.78 262 LEU A CA 1
ATOM 2022 C C . LEU A 1 262 ? 14.561 20.159 8.183 1.00 46.78 262 LEU A C 1
ATOM 2024 O O . LEU A 1 262 ? 15.153 20.686 9.126 1.00 46.78 262 LEU A O 1
ATOM 2028 N N . GLY A 1 263 ? 13.436 19.455 8.306 1.00 49.12 263 GLY A N 1
ATOM 2029 C CA . GLY A 1 263 ? 12.985 18.855 9.564 1.00 49.12 263 GLY A CA 1
ATOM 2030 C C . GLY A 1 263 ? 13.688 17.533 9.839 1.00 49.12 263 GLY A C 1
ATOM 2031 O O . GLY A 1 263 ? 14.002 16.820 8.856 1.00 49.12 263 GLY A O 1
#

pLDDT: mean 72.36, std 21.6, range [28.3, 97.62]